Protein AF-A0A956F0A5-F1 (afdb_monomer_lite)

pLDDT: mean 90.75, std 10.0, range [30.23, 98.12]

Foldseek 3Di:
DDAEPLGDDDWDWDAALVGDIDTDDPLLRVVVCVQQHDDPADDSSDLPQQPADPDPNSVDDDDQFQDFQFPFVVDPDGPLLVVCQLCLALDVLNQPPVLCVQQVVVSHGPSVSNVVCRRGCCVRNPDPPVVVVLLVVQQVVCNNVVVCSVPRDSDNDDRDRDDPDDDDDDPCCVVVVSDDPPHYSHGDPCPPVVPD

Secondary structure (DSSP, 8-state):
-EE-TTS-EE--EEE-TTS-EEE--HHHHHHHHHHHHH-SS-BTTB-SSTTPPSGGGGSS----TT---PBBTT-SSBHHHHHHHHHTSSSTTS--HHHHHHH-TTSS--HHHHHTTTT-THHHHPPPHHHHHHHHHHHHHHHHHT-GGG-----SS--SSS-SS--SS--STTTTT-------SSB-GGGTGGG-

Sequence (196 aa):
GLKNEFGWQLQGFIEDAEGRLRLQSDEEHRYCMGCHSGLGVTVDQTFAFVRKLPGAGGWAVQDLRGIPDAPQLGHSKGEIATYLERVGGGDEFRANAEVLQRLFPSGHLAATEVDSKRADITALVLPSRARALQLNQAYRALVRSQRFDLGRDALLGRVRNVHSEIVNGSTELGTTGRVFDDGELRLSWDAETQSR

Radius of gyration: 18.93 Å; chains: 1; bounding box: 43×45×49 Å

Structure (mmCIF, N/CA/C/O backbone):
data_AF-A0A956F0A5-F1
#
_entry.id   AF-A0A956F0A5-F1
#
loop_
_atom_site.group_PDB
_atom_site.id
_atom_site.type_symbol
_atom_site.label_atom_id
_atom_site.label_alt_id
_atom_site.label_comp_id
_atom_site.label_asym_id
_atom_site.label_entity_id
_atom_site.label_seq_id
_atom_site.pdbx_PDB_ins_code
_atom_site.Cartn_x
_atom_site.Cartn_y
_atom_site.Cartn_z
_atom_site.occupancy
_atom_site.B_iso_or_equiv
_atom_site.auth_seq_id
_atom_site.auth_comp_id
_atom_site.auth_asym_id
_atom_site.auth_atom_id
_atom_site.pdbx_PDB_model_num
ATOM 1 N N . GLY A 1 1 ? 22.374 -9.049 -5.613 1.00 86.19 1 GLY A N 1
ATOM 2 C CA . GLY A 1 1 ? 21.388 -8.492 -4.674 1.00 86.19 1 GLY A CA 1
ATOM 3 C C . GLY A 1 1 ? 21.824 -7.106 -4.271 1.00 86.19 1 GLY A C 1
ATOM 4 O O . GLY A 1 1 ? 23.011 -6.807 -4.380 1.00 86.19 1 GLY A O 1
ATOM 5 N N . LEU A 1 2 ? 20.887 -6.276 -3.832 1.00 92.00 2 LEU A N 1
ATOM 6 C CA . LEU A 1 2 ? 21.141 -4.893 -3.425 1.00 92.00 2 LEU A CA 1
ATOM 7 C C . LEU A 1 2 ? 21.230 -4.811 -1.898 1.00 92.00 2 LEU A C 1
ATOM 9 O O . LEU A 1 2 ? 20.538 -5.548 -1.196 1.00 92.00 2 LEU A O 1
ATOM 13 N N . LYS A 1 3 ? 22.113 -3.951 -1.387 1.00 92.69 3 LYS A N 1
ATOM 14 C CA . LYS A 1 3 ? 22.287 -3.722 0.052 1.00 92.69 3 LYS A CA 1
ATOM 15 C C . LYS A 1 3 ? 21.658 -2.390 0.438 1.00 92.69 3 LYS A C 1
ATOM 17 O O . LYS A 1 3 ? 21.750 -1.442 -0.339 1.00 92.69 3 LYS A O 1
ATOM 22 N N . ASN A 1 4 ? 21.017 -2.331 1.599 1.00 89.62 4 ASN A N 1
ATOM 23 C CA . ASN A 1 4 ? 20.547 -1.074 2.181 1.00 89.62 4 ASN A CA 1
ATOM 24 C C . ASN A 1 4 ? 21.525 -0.572 3.258 1.00 89.62 4 ASN A C 1
ATOM 26 O O . ASN A 1 4 ? 22.420 -1.296 3.699 1.00 89.62 4 ASN A O 1
ATOM 30 N N . GLU A 1 5 ? 21.308 0.658 3.717 1.00 87.81 5 GLU A N 1
ATOM 31 C CA . GLU A 1 5 ? 22.090 1.288 4.793 1.00 87.81 5 GLU A CA 1
ATOM 32 C C . GLU A 1 5 ? 21.904 0.598 6.161 1.00 87.81 5 GLU A C 1
ATOM 34 O O . GLU A 1 5 ? 22.675 0.820 7.088 1.00 87.81 5 GLU A O 1
ATOM 39 N N . PHE A 1 6 ? 20.908 -0.284 6.287 1.00 86.06 6 PHE A N 1
ATOM 40 C CA . PHE A 1 6 ? 20.608 -1.045 7.503 1.00 86.06 6 PHE A CA 1
ATOM 41 C C . PHE A 1 6 ? 21.290 -2.423 7.548 1.00 86.06 6 PHE A C 1
ATOM 43 O O . PHE A 1 6 ? 21.002 -3.224 8.435 1.00 86.06 6 PHE A O 1
ATOM 50 N N . GLY A 1 7 ? 22.175 -2.729 6.592 1.00 89.56 7 GLY A N 1
ATOM 51 C CA . GLY A 1 7 ? 22.957 -3.970 6.566 1.00 89.56 7 GLY A CA 1
ATOM 52 C C . GLY A 1 7 ? 22.235 -5.192 5.986 1.00 89.56 7 GLY A C 1
ATOM 53 O O . GLY A 1 7 ? 22.817 -6.278 5.949 1.00 89.56 7 GLY A O 1
ATOM 54 N N . TRP A 1 8 ? 21.008 -5.039 5.482 1.00 90.62 8 TRP A N 1
ATOM 55 C CA . TRP A 1 8 ? 20.300 -6.108 4.779 1.00 90.62 8 TRP A CA 1
ATOM 56 C C . TRP A 1 8 ? 20.780 -6.228 3.335 1.00 90.62 8 TRP A C 1
ATOM 58 O O . TRP A 1 8 ? 20.962 -5.230 2.639 1.00 90.62 8 TRP A O 1
ATOM 68 N N . GLN A 1 9 ? 20.914 -7.467 2.859 1.00 92.88 9 GLN A N 1
ATOM 69 C CA . GLN A 1 9 ? 21.086 -7.778 1.442 1.00 92.88 9 GLN A CA 1
ATOM 70 C C . GLN A 1 9 ? 19.800 -8.405 0.900 1.00 92.88 9 GLN A C 1
ATOM 72 O O . GLN A 1 9 ? 19.428 -9.508 1.299 1.00 92.88 9 GLN A O 1
ATOM 77 N N . LEU A 1 10 ? 19.151 -7.725 -0.043 1.00 92.06 10 LEU A N 1
ATOM 78 C CA . LEU A 1 10 ? 17.931 -8.187 -0.693 1.00 92.06 10 LEU A CA 1
ATOM 79 C C . LEU A 1 10 ? 18.256 -8.832 -2.042 1.00 92.06 10 LEU A C 1
ATOM 81 O O . LEU A 1 10 ? 18.962 -8.262 -2.880 1.00 92.06 10 LEU A O 1
ATOM 85 N N . GLN A 1 11 ? 17.733 -10.040 -2.245 1.00 93.94 11 GLN A N 1
ATOM 86 C CA . GLN A 1 11 ? 17.918 -10.828 -3.458 1.00 93.94 11 GLN A CA 1
ATOM 87 C C . GLN A 1 11 ? 16.591 -11.475 -3.851 1.00 93.94 11 GLN A C 1
ATOM 89 O O . GLN A 1 11 ? 16.058 -12.295 -3.108 1.00 93.94 11 GLN A O 1
ATOM 94 N N . GLY A 1 12 ? 16.079 -11.114 -5.023 1.00 93.81 12 GLY A N 1
ATOM 95 C CA . GLY A 1 12 ? 14.887 -11.721 -5.592 1.00 93.81 12 GLY A CA 1
ATOM 96 C C . GLY A 1 12 ? 15.228 -12.777 -6.635 1.00 93.81 12 GLY A C 1
ATOM 97 O O . GLY A 1 12 ? 16.159 -12.615 -7.435 1.00 93.81 12 GLY A O 1
ATOM 98 N N . PHE A 1 13 ? 14.442 -13.847 -6.619 1.00 95.75 13 PHE A N 1
ATOM 99 C CA . PHE A 1 13 ? 14.364 -14.845 -7.675 1.00 95.75 13 PHE A CA 1
ATOM 100 C C . PHE A 1 13 ? 12.912 -14.917 -8.140 1.00 95.75 13 PHE A C 1
ATOM 102 O O . PHE A 1 13 ? 12.001 -14.881 -7.312 1.00 95.75 13 PHE A O 1
ATOM 109 N N . ILE A 1 14 ? 12.700 -14.994 -9.447 1.00 95.06 14 ILE A N 1
ATOM 110 C CA . ILE A 1 14 ? 11.373 -15.094 -10.062 1.00 95.06 14 ILE A CA 1
ATOM 111 C C . ILE A 1 14 ? 11.378 -16.172 -11.135 1.00 95.06 14 IL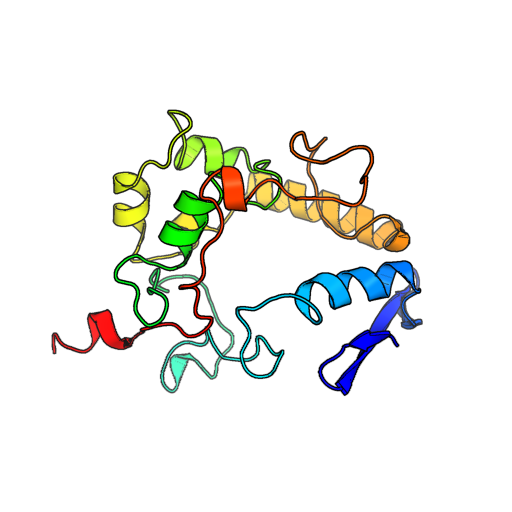E A C 1
ATOM 113 O O . ILE A 1 14 ? 12.436 -16.553 -11.627 1.00 95.06 14 ILE A O 1
ATOM 117 N N . GLU A 1 15 ? 10.205 -16.678 -11.485 1.00 96.06 15 GLU A N 1
ATOM 118 C CA . GLU A 1 15 ? 10.050 -17.607 -12.602 1.00 96.06 15 GLU A CA 1
ATOM 119 C C . GLU A 1 15 ? 10.083 -16.847 -13.936 1.00 96.06 15 GLU A C 1
ATOM 121 O O . GLU A 1 15 ? 9.470 -15.783 -14.068 1.00 96.06 15 GLU A O 1
ATOM 126 N N . ASP A 1 16 ? 10.806 -17.383 -14.919 1.00 94.31 16 ASP A N 1
ATOM 127 C CA . ASP A 1 16 ? 10.753 -16.921 -16.306 1.00 94.31 16 ASP A CA 1
ATOM 128 C C . ASP A 1 16 ? 9.458 -17.370 -17.014 1.00 94.31 16 ASP A C 1
ATOM 130 O O . ASP A 1 16 ? 8.580 -18.004 -16.423 1.00 94.31 16 ASP A O 1
ATOM 134 N N . ALA A 1 17 ? 9.316 -17.031 -18.299 1.00 93.06 17 ALA A N 1
ATOM 135 C CA . ALA A 1 17 ? 8.132 -17.389 -19.084 1.00 93.06 17 ALA A CA 1
ATOM 136 C C . ALA A 1 17 ? 7.922 -18.911 -19.222 1.00 93.06 17 ALA A C 1
ATOM 138 O O . ALA A 1 17 ? 6.797 -19.352 -19.469 1.00 93.06 17 ALA A O 1
ATOM 139 N N . GLU A 1 18 ? 8.977 -19.708 -19.044 1.00 94.62 18 GLU A N 1
ATOM 140 C CA . GLU A 1 18 ? 8.953 -21.169 -19.082 1.00 94.62 18 GLU A CA 1
ATOM 141 C C . GLU A 1 18 ? 8.787 -21.795 -17.686 1.00 94.62 18 GLU A C 1
ATOM 143 O O . GLU A 1 18 ? 8.782 -23.022 -17.560 1.00 94.62 18 GLU A O 1
ATOM 148 N N . GLY A 1 19 ? 8.636 -20.979 -16.637 1.00 94.56 19 GLY A N 1
ATOM 149 C CA . GLY A 1 19 ? 8.485 -21.437 -15.257 1.00 94.56 19 GLY A CA 1
ATOM 150 C C . GLY A 1 19 ? 9.804 -21.820 -14.580 1.00 94.56 19 GLY A C 1
ATOM 151 O O . GLY A 1 19 ? 9.793 -22.485 -13.546 1.00 94.56 19 GLY A O 1
ATOM 152 N N . ARG A 1 20 ? 10.960 -21.449 -15.144 1.00 96.75 20 ARG A N 1
ATOM 153 C CA . ARG A 1 20 ? 12.262 -21.715 -14.518 1.00 96.75 20 ARG A CA 1
ATOM 154 C C . ARG A 1 20 ? 12.629 -20.578 -13.587 1.00 96.75 20 ARG A C 1
ATOM 156 O O . ARG A 1 20 ? 12.519 -19.407 -13.940 1.00 96.75 20 ARG A O 1
ATOM 163 N N . LEU A 1 21 ? 13.145 -20.923 -12.415 1.00 97.75 21 LEU A N 1
ATOM 164 C CA . LEU A 1 21 ? 13.645 -19.932 -11.475 1.00 97.75 21 LEU A CA 1
ATOM 165 C C . LEU A 1 21 ? 14.873 -19.211 -12.054 1.00 97.75 21 LEU A C 1
ATOM 167 O O . LEU A 1 21 ? 15.858 -19.846 -12.436 1.00 97.75 21 LEU A O 1
ATOM 171 N N . ARG A 1 22 ? 14.835 -17.881 -12.062 1.00 96.25 22 ARG A N 1
ATOM 172 C CA . ARG A 1 22 ? 15.929 -17.000 -12.473 1.00 96.25 22 ARG A CA 1
ATOM 173 C C . ARG A 1 22 ? 16.160 -15.891 -11.458 1.00 96.25 22 ARG A C 1
ATOM 175 O O . ARG A 1 22 ? 15.291 -15.553 -10.656 1.00 96.25 22 ARG A O 1
ATOM 182 N N . LEU A 1 23 ? 17.342 -15.290 -11.527 1.00 96.00 23 LEU A N 1
ATOM 183 C CA . LEU A 1 23 ? 17.642 -14.073 -10.786 1.00 96.00 23 LEU A CA 1
ATOM 184 C C . LEU A 1 23 ? 16.822 -12.898 -11.333 1.00 96.00 23 LEU A C 1
ATOM 186 O O . LEU A 1 23 ? 16.601 -12.802 -12.544 1.00 96.00 23 LEU A O 1
ATOM 190 N N . GLN A 1 24 ? 16.425 -11.986 -10.450 1.00 95.56 24 GLN A N 1
ATOM 191 C CA . GLN A 1 24 ? 15.927 -10.682 -10.877 1.00 95.56 24 GLN A CA 1
ATOM 192 C C . GLN A 1 24 ? 17.053 -9.808 -11.469 1.00 95.56 24 GLN A C 1
ATOM 194 O O . GLN A 1 24 ? 18.194 -9.873 -10.998 1.00 95.56 24 GLN A O 1
ATOM 199 N N . SER A 1 25 ? 16.731 -8.975 -12.464 1.00 93.94 25 SER A N 1
ATOM 200 C CA . SER A 1 25 ? 17.613 -7.920 -12.994 1.00 93.94 25 SER A CA 1
ATOM 201 C C . SER A 1 25 ? 17.845 -6.803 -11.965 1.00 93.94 25 SER A C 1
ATOM 203 O O . SER A 1 25 ? 17.263 -6.824 -10.876 1.00 93.94 25 SER A O 1
ATOM 205 N N . ASP A 1 26 ? 18.700 -5.824 -12.279 1.00 93.19 26 ASP A N 1
ATOM 206 C CA . ASP A 1 26 ? 18.915 -4.667 -11.395 1.00 93.19 26 ASP A CA 1
ATOM 207 C C . ASP A 1 26 ? 17.624 -3.848 -11.221 1.00 93.19 26 ASP A C 1
ATOM 209 O O . ASP A 1 26 ? 17.221 -3.540 -10.099 1.00 93.19 26 ASP A O 1
ATOM 213 N N . GLU A 1 27 ? 16.922 -3.571 -12.320 1.00 93.00 27 GLU A N 1
ATOM 214 C CA . GLU A 1 27 ? 15.659 -2.825 -12.347 1.00 93.00 27 GLU A CA 1
ATOM 215 C C . GLU A 1 27 ? 14.575 -3.532 -11.524 1.00 93.00 27 GLU A C 1
ATOM 217 O O . GLU A 1 27 ? 13.914 -2.912 -10.688 1.00 93.00 27 GLU A O 1
ATOM 222 N N . GLU A 1 28 ? 14.446 -4.851 -11.692 1.00 94.19 28 GLU A N 1
ATOM 223 C CA . GLU A 1 28 ? 13.496 -5.677 -10.943 1.00 94.19 28 GLU A CA 1
ATOM 224 C C . GLU A 1 28 ? 13.792 -5.666 -9.428 1.00 94.19 28 GLU A C 1
ATOM 226 O O . GLU A 1 28 ? 12.861 -5.631 -8.614 1.00 94.19 28 GLU A O 1
ATOM 231 N N . HIS A 1 29 ? 15.074 -5.635 -9.034 1.00 92.75 29 HIS A N 1
ATOM 232 C CA . HIS A 1 29 ? 15.487 -5.534 -7.628 1.00 92.75 29 HIS A CA 1
ATOM 233 C C . HIS A 1 29 ? 15.194 -4.172 -7.007 1.00 92.75 29 HIS A C 1
ATOM 235 O O . HIS A 1 29 ? 14.833 -4.104 -5.827 1.00 92.75 29 HIS A O 1
ATOM 241 N N . ARG A 1 30 ? 15.365 -3.081 -7.764 1.00 90.88 30 ARG A N 1
ATOM 242 C CA . ARG A 1 30 ? 15.175 -1.717 -7.242 1.00 90.88 30 ARG A CA 1
ATOM 243 C C . ARG A 1 30 ? 13.764 -1.476 -6.735 1.00 90.88 30 ARG A C 1
ATOM 245 O O . ARG A 1 30 ? 13.599 -0.701 -5.795 1.00 90.88 30 ARG A O 1
ATOM 252 N N . TYR A 1 31 ? 12.777 -2.192 -7.270 1.00 89.06 31 TYR A N 1
ATOM 253 C CA . TYR A 1 31 ? 11.421 -2.134 -6.737 1.00 89.06 31 TYR A CA 1
ATOM 254 C C . TYR A 1 31 ? 11.389 -2.482 -5.239 1.00 89.06 31 TYR A C 1
ATOM 256 O O . TYR A 1 31 ? 10.722 -1.809 -4.458 1.00 89.06 31 TYR A O 1
ATOM 264 N N . CYS A 1 32 ? 12.130 -3.504 -4.801 1.00 89.38 32 CYS A N 1
ATOM 265 C CA . CYS A 1 32 ? 12.179 -3.895 -3.389 1.00 89.38 32 CYS A CA 1
ATOM 266 C C . CYS A 1 32 ? 12.864 -2.826 -2.524 1.00 89.38 32 CYS A C 1
ATOM 268 O O . CYS A 1 32 ? 12.448 -2.575 -1.392 1.00 89.38 32 CYS A O 1
ATOM 270 N N . MET A 1 33 ? 13.896 -2.174 -3.065 1.00 89.06 33 MET A N 1
ATOM 271 C CA . MET A 1 33 ? 14.690 -1.190 -2.325 1.00 89.06 33 MET A CA 1
ATOM 272 C C . MET A 1 33 ? 13.908 0.079 -1.990 1.00 89.06 33 MET A C 1
ATOM 274 O O . MET A 1 33 ? 14.203 0.704 -0.977 1.00 89.06 33 MET A O 1
ATOM 278 N N . GLY A 1 34 ? 12.882 0.435 -2.770 1.00 84.62 34 GLY A N 1
ATOM 279 C CA . GLY A 1 34 ? 12.006 1.562 -2.433 1.00 84.62 34 GLY A CA 1
ATOM 280 C C . GLY A 1 34 ? 11.415 1.428 -1.025 1.00 84.62 34 GLY A C 1
ATOM 281 O O . GLY A 1 34 ? 11.488 2.359 -0.226 1.00 84.62 34 GLY A O 1
ATOM 282 N N . CYS A 1 35 ? 10.917 0.235 -0.685 1.00 87.56 35 CYS A N 1
ATOM 283 C CA . CYS A 1 35 ? 10.331 -0.027 0.627 1.00 87.56 35 CYS A CA 1
ATOM 284 C C . CYS A 1 35 ? 11.365 -0.400 1.700 1.00 87.56 35 CYS A C 1
ATOM 286 O O . CYS A 1 35 ? 11.194 -0.030 2.856 1.00 87.56 35 CYS A O 1
ATOM 288 N N . HIS A 1 36 ? 12.436 -1.109 1.337 1.00 90.06 36 HIS A N 1
ATOM 289 C CA . HIS A 1 36 ? 13.429 -1.619 2.292 1.00 90.06 36 HIS A CA 1
ATOM 290 C C . HIS A 1 36 ? 14.647 -0.705 2.511 1.00 90.06 36 HIS A C 1
ATOM 292 O O . HIS A 1 36 ? 15.585 -1.117 3.183 1.00 90.06 36 HIS A O 1
ATOM 298 N N . SER A 1 37 ? 14.682 0.505 1.948 1.00 85.56 37 SER A N 1
ATOM 299 C CA . SER A 1 37 ? 15.759 1.473 2.221 1.00 85.56 37 SER A CA 1
ATOM 300 C C . SER A 1 37 ? 15.287 2.736 2.929 1.00 85.56 37 SER A C 1
ATOM 302 O O . SER A 1 37 ? 16.032 3.279 3.733 1.00 85.56 37 SER A O 1
ATOM 304 N N . GLY A 1 38 ? 14.101 3.253 2.599 1.00 76.00 38 GLY A N 1
ATOM 305 C CA . GLY A 1 38 ? 13.702 4.611 2.994 1.00 76.00 38 GLY A CA 1
ATOM 306 C C . GLY A 1 38 ? 12.390 4.718 3.764 1.00 76.00 38 GLY A C 1
ATOM 307 O O . GLY A 1 38 ? 12.011 5.825 4.136 1.00 76.00 38 GLY A O 1
ATOM 308 N N . LEU A 1 39 ? 11.672 3.613 3.999 1.00 81.75 39 LEU A N 1
ATOM 309 C CA . LEU A 1 39 ? 10.415 3.669 4.745 1.00 81.75 39 LEU A CA 1
ATOM 310 C C . LEU A 1 39 ? 10.677 3.728 6.252 1.00 81.75 39 LEU A C 1
ATOM 312 O O . LEU A 1 39 ? 11.160 2.769 6.855 1.00 81.75 39 LEU A O 1
ATOM 316 N N . GLY A 1 40 ? 10.292 4.852 6.860 1.00 75.62 40 GLY A N 1
ATOM 317 C CA . GLY A 1 40 ? 10.387 5.075 8.307 1.00 75.62 40 GLY A CA 1
ATOM 318 C C . GLY A 1 40 ? 9.373 4.285 9.141 1.00 75.62 40 GLY A C 1
ATOM 319 O O . GLY A 1 40 ? 9.542 4.173 10.346 1.00 75.62 40 GLY A O 1
ATOM 320 N N . VAL A 1 41 ? 8.350 3.698 8.511 1.00 83.88 41 VAL A N 1
ATOM 321 C CA . VAL A 1 41 ? 7.276 2.946 9.184 1.00 83.88 41 VAL A CA 1
ATOM 322 C C . VAL A 1 41 ? 7.486 1.443 8.968 1.00 83.88 41 VAL A C 1
ATOM 324 O O . VAL A 1 41 ? 6.703 0.764 8.302 1.00 83.88 41 VAL A O 1
ATOM 327 N N . THR A 1 42 ? 8.604 0.929 9.484 1.00 85.81 42 THR A N 1
ATOM 328 C CA . THR A 1 42 ? 8.942 -0.505 9.511 1.00 85.81 42 THR A CA 1
ATOM 329 C C . THR A 1 42 ? 9.342 -0.937 10.918 1.00 85.81 42 THR A C 1
ATOM 331 O O . THR A 1 42 ? 9.746 -0.110 11.730 1.00 85.81 42 THR A O 1
ATOM 334 N N . VAL A 1 43 ? 9.238 -2.232 11.223 1.00 85.12 43 VAL A N 1
ATOM 335 C CA . VAL A 1 43 ? 9.806 -2.808 12.452 1.00 85.12 43 VAL A CA 1
ATOM 336 C C . VAL A 1 43 ? 11.025 -3.600 12.014 1.00 85.12 43 VAL A C 1
ATOM 338 O O . VAL A 1 43 ? 10.871 -4.539 11.246 1.00 85.12 43 VAL A O 1
ATOM 341 N N . ASP A 1 44 ? 12.230 -3.187 12.409 1.00 84.62 44 ASP A N 1
ATOM 342 C CA . ASP A 1 44 ? 13.496 -3.828 12.013 1.00 84.62 44 ASP A CA 1
ATOM 343 C C . ASP A 1 44 ? 13.641 -4.064 10.491 1.00 84.62 44 ASP A C 1
ATOM 345 O O . ASP A 1 44 ? 14.151 -5.096 10.054 1.00 84.62 44 ASP A O 1
ATOM 349 N N . GLN A 1 45 ? 13.171 -3.118 9.660 1.00 84.88 45 GLN A N 1
ATOM 350 C CA . GLN A 1 45 ? 13.156 -3.212 8.185 1.00 84.88 45 GLN A CA 1
ATOM 351 C C . GLN A 1 45 ? 12.292 -4.353 7.612 1.00 84.88 45 GLN A C 1
ATOM 353 O O . GLN A 1 45 ? 12.408 -4.704 6.432 1.00 84.88 45 GLN A O 1
ATOM 358 N N . THR A 1 46 ? 11.395 -4.918 8.424 1.00 84.69 46 THR A N 1
ATOM 359 C CA . THR A 1 46 ? 10.439 -5.950 8.022 1.00 84.69 46 THR A CA 1
ATOM 360 C C . THR A 1 46 ? 8.988 -5.498 8.199 1.00 84.69 46 THR A C 1
ATOM 362 O O . THR A 1 46 ? 8.650 -4.626 9.001 1.00 84.69 46 THR A O 1
ATOM 365 N N . PHE A 1 47 ? 8.116 -6.124 7.410 1.00 87.75 47 PHE A N 1
ATOM 366 C CA . PHE A 1 47 ? 6.658 -6.001 7.477 1.00 87.75 47 PHE A CA 1
ATOM 367 C C . PHE A 1 47 ? 6.003 -7.258 8.062 1.00 87.75 47 PHE A C 1
ATOM 369 O O . PHE A 1 47 ? 4.780 -7.396 8.049 1.00 87.75 47 PHE A O 1
ATOM 376 N N . ALA A 1 48 ? 6.806 -8.219 8.521 1.00 88.25 48 ALA A N 1
ATOM 377 C CA . ALA A 1 48 ? 6.314 -9.521 8.933 1.00 88.25 48 ALA A CA 1
ATOM 378 C C . ALA A 1 48 ? 5.477 -9.420 10.218 1.00 88.25 48 ALA A C 1
ATOM 380 O O . ALA A 1 48 ? 5.924 -8.898 11.233 1.00 88.25 48 ALA A O 1
ATOM 381 N N . PHE A 1 49 ? 4.264 -9.974 10.171 1.00 87.56 49 PHE A N 1
ATOM 382 C CA . PHE A 1 49 ? 3.372 -10.235 11.313 1.00 87.56 49 PHE A CA 1
ATOM 383 C C . PHE A 1 49 ? 2.875 -9.032 12.140 1.00 87.56 49 PHE A C 1
ATOM 385 O O . PHE A 1 49 ? 2.035 -9.218 13.012 1.00 87.56 49 PHE A O 1
ATOM 392 N N . VAL A 1 50 ? 3.310 -7.812 11.847 1.00 88.00 50 VAL A N 1
ATOM 393 C CA . VAL A 1 50 ? 2.899 -6.557 12.514 1.00 88.00 50 VAL A CA 1
ATOM 394 C C . VAL A 1 50 ? 1.399 -6.234 12.416 1.00 88.00 50 VAL A C 1
ATOM 396 O O . VAL A 1 50 ? 0.840 -5.666 13.348 1.00 88.00 50 VAL A O 1
ATOM 399 N N . ARG A 1 51 ? 0.738 -6.638 11.319 1.00 88.88 51 ARG A N 1
ATOM 400 C CA . ARG A 1 51 ? -0.720 -6.496 11.087 1.00 88.88 51 ARG A CA 1
ATOM 401 C C . ARG A 1 51 ? -1.495 -7.800 11.278 1.00 88.88 51 ARG A C 1
ATOM 403 O O . ARG A 1 51 ? -2.645 -7.920 10.872 1.00 88.88 51 ARG A O 1
ATOM 410 N N . LYS A 1 52 ? -0.850 -8.822 11.830 1.00 90.12 52 LYS A N 1
ATOM 411 C CA . LYS A 1 52 ? -1.500 -10.101 12.108 1.00 90.12 52 LYS A CA 1
ATOM 412 C C . LYS A 1 52 ? -2.544 -9.908 13.213 1.00 90.12 52 LYS A C 1
ATOM 414 O O . LYS A 1 52 ? -2.272 -9.191 14.176 1.00 90.12 52 LYS A O 1
ATOM 419 N N . LEU A 1 53 ? -3.685 -10.593 13.111 1.00 91.62 53 LEU A N 1
ATOM 420 C CA . LEU A 1 53 ? -4.684 -10.608 14.182 1.00 91.62 53 LEU A CA 1
ATOM 421 C C . LEU A 1 53 ? -4.085 -11.117 15.515 1.00 91.62 53 LEU A C 1
ATOM 423 O O . LEU A 1 53 ? -3.199 -11.984 15.502 1.00 91.62 53 LEU A O 1
ATOM 427 N N . PRO A 1 54 ? -4.560 -10.628 16.676 1.00 90.44 54 PRO A N 1
ATOM 428 C CA . PRO A 1 54 ? -4.113 -11.118 17.977 1.00 90.44 54 PRO A CA 1
ATOM 429 C C . PRO A 1 54 ? -4.422 -12.603 18.215 1.00 90.44 54 PRO A C 1
ATOM 431 O O . PRO A 1 54 ? -5.369 -13.177 17.674 1.00 90.44 54 PRO A O 1
ATOM 434 N N . GLY A 1 55 ? -3.637 -13.226 19.098 1.00 90.06 55 GLY A N 1
ATOM 435 C CA . GLY A 1 55 ? -3.883 -14.589 19.572 1.00 90.06 55 GLY A CA 1
ATOM 436 C C . GLY A 1 55 ? -3.810 -15.664 18.480 1.00 90.06 55 GLY A C 1
ATOM 437 O O . GLY A 1 55 ? -3.057 -15.552 17.511 1.00 90.06 55 GLY A O 1
ATOM 438 N N . ALA A 1 56 ? -4.579 -16.743 18.661 1.00 90.19 56 ALA A N 1
ATOM 439 C CA . ALA A 1 56 ? -4.584 -17.894 17.755 1.00 90.19 56 ALA A CA 1
ATOM 440 C C . ALA A 1 56 ? -5.131 -17.562 16.355 1.00 90.19 56 ALA A C 1
ATOM 442 O O . ALA A 1 56 ? -4.671 -18.146 15.378 1.00 90.19 56 ALA A O 1
ATOM 443 N N . GLY A 1 57 ? -6.054 -16.596 16.244 1.00 87.25 57 GLY A N 1
ATOM 444 C CA . GLY A 1 57 ? -6.644 -16.186 14.962 1.00 87.25 57 GLY A CA 1
ATOM 445 C C . GLY A 1 57 ? -5.621 -15.613 13.977 1.00 87.25 57 GLY A C 1
ATOM 446 O O . GLY A 1 57 ? -5.768 -15.763 12.767 1.00 87.25 57 GLY A O 1
ATOM 447 N N . GLY A 1 58 ? -4.535 -15.032 14.488 1.00 90.94 58 GLY A N 1
ATOM 448 C CA . GLY A 1 58 ? -3.415 -14.578 13.672 1.00 90.94 58 GLY A CA 1
ATOM 449 C C . GLY A 1 58 ? -2.558 -15.693 13.073 1.00 90.94 58 GLY A C 1
ATOM 450 O O . GLY A 1 58 ? -1.903 -15.495 12.053 1.00 90.94 58 GLY A O 1
ATOM 451 N N . TRP A 1 59 ? -2.531 -16.870 13.697 1.00 92.06 59 TRP A N 1
ATOM 452 C CA . TRP A 1 59 ? -1.704 -18.006 13.277 1.00 92.06 59 TRP A CA 1
ATOM 453 C C . TRP A 1 59 ? -2.487 -18.958 12.367 1.00 92.06 59 TRP A C 1
ATOM 455 O O . TRP A 1 59 ? -2.540 -20.165 12.586 1.00 92.06 59 TRP A O 1
ATOM 465 N N . ALA A 1 60 ? -3.108 -18.387 11.339 1.00 88.88 60 ALA A N 1
ATOM 466 C CA . ALA A 1 60 ? -3.902 -19.095 10.343 1.00 88.88 60 ALA A CA 1
ATOM 467 C C . ALA A 1 60 ? -3.781 -18.411 8.975 1.00 88.88 60 ALA A C 1
ATOM 469 O O . ALA A 1 60 ? -3.302 -17.277 8.877 1.00 88.88 60 ALA A O 1
ATOM 470 N N . VAL A 1 61 ? -4.257 -19.075 7.919 1.00 90.12 61 VAL A N 1
ATOM 471 C CA . VAL A 1 61 ? -4.511 -18.401 6.637 1.00 90.12 61 VAL A CA 1
ATOM 472 C C . VAL A 1 61 ? -5.514 -17.280 6.895 1.00 90.12 61 VAL A C 1
ATOM 474 O O . VAL A 1 61 ? -6.603 -17.534 7.404 1.00 90.12 61 VAL A O 1
ATOM 477 N N . GLN A 1 62 ? -5.117 -16.044 6.601 1.00 88.44 62 GLN A N 1
ATOM 478 C CA . GLN A 1 62 ? -5.921 -14.868 6.913 1.00 88.44 62 GLN A CA 1
ATOM 479 C C . GLN A 1 62 ? -6.994 -14.631 5.848 1.00 88.44 62 GLN A C 1
ATOM 481 O O . GL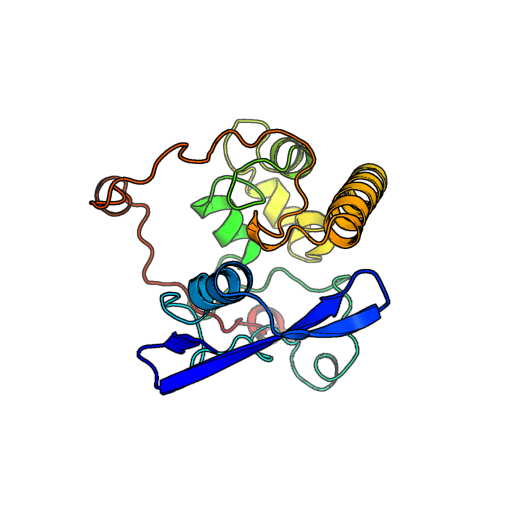N A 1 62 ? -6.773 -14.843 4.655 1.00 88.44 62 GLN A O 1
ATOM 486 N N . ASP A 1 63 ? -8.133 -14.131 6.306 1.00 90.81 63 ASP A N 1
ATOM 487 C CA . ASP A 1 63 ? -9.237 -13.630 5.499 1.00 90.81 63 ASP A CA 1
ATOM 488 C C . ASP A 1 63 ? -9.530 -12.205 5.957 1.00 90.81 63 ASP A C 1
ATOM 490 O O . ASP A 1 63 ? -9.513 -11.935 7.153 1.00 90.81 63 ASP A O 1
ATOM 494 N N . LEU A 1 64 ? -9.776 -11.293 5.021 1.00 92.50 64 LEU A N 1
ATOM 495 C CA . LEU A 1 64 ? -10.046 -9.894 5.346 1.00 92.50 64 LEU A CA 1
ATOM 496 C C . LEU A 1 64 ? -11.454 -9.684 5.920 1.00 92.50 64 LEU A C 1
ATOM 498 O O . LEU A 1 64 ? -11.699 -8.663 6.560 1.00 92.50 64 LEU A O 1
ATOM 502 N N . ARG A 1 65 ? -12.382 -10.622 5.681 1.00 93.38 65 ARG A N 1
ATOM 503 C CA . ARG A 1 65 ? -13.767 -10.533 6.164 1.00 93.38 65 ARG A CA 1
ATOM 504 C C . ARG A 1 65 ? -13.801 -10.477 7.687 1.00 93.38 65 ARG A C 1
ATOM 506 O O . ARG A 1 65 ? -13.197 -11.310 8.359 1.00 93.38 65 ARG A O 1
ATOM 513 N N . GLY A 1 66 ? -14.553 -9.521 8.217 1.00 91.25 66 GLY A N 1
ATOM 514 C CA . GLY A 1 66 ? -14.682 -9.289 9.654 1.00 91.25 66 GLY A CA 1
ATOM 515 C C . GLY A 1 66 ? -13.419 -8.766 10.342 1.00 91.25 66 GLY A C 1
ATOM 516 O O . GLY A 1 66 ? -13.408 -8.697 11.569 1.00 91.25 66 GLY A O 1
ATOM 517 N N . ILE A 1 67 ? -12.363 -8.403 9.602 1.00 93.56 67 ILE A N 1
ATOM 518 C CA . ILE A 1 67 ? -11.241 -7.657 10.182 1.00 93.56 67 ILE A CA 1
ATOM 519 C C . ILE A 1 67 ? -11.661 -6.186 10.282 1.00 93.56 67 ILE A C 1
ATOM 521 O O . ILE A 1 67 ? -12.011 -5.604 9.253 1.00 93.56 67 ILE A O 1
ATOM 525 N N . PRO A 1 68 ? -11.620 -5.564 11.474 1.00 94.94 68 PRO A N 1
ATOM 526 C CA . PRO A 1 68 ? -11.904 -4.145 11.613 1.00 94.94 68 PRO A CA 1
ATOM 527 C C . PRO A 1 68 ? -10.725 -3.287 11.133 1.00 94.94 68 PRO A C 1
ATOM 529 O O . PRO A 1 68 ? -9.570 -3.714 11.153 1.00 94.94 68 PRO A O 1
ATOM 532 N N . ASP A 1 69 ? -11.010 -2.044 10.750 1.00 96.44 69 ASP A N 1
ATOM 533 C CA . ASP A 1 69 ? -10.004 -1.013 10.491 1.00 96.44 69 ASP A CA 1
ATOM 534 C C . ASP A 1 69 ? -9.392 -0.546 11.822 1.00 96.44 69 ASP A C 1
ATOM 536 O O . ASP A 1 69 ? -9.822 0.441 12.427 1.00 96.44 69 ASP A O 1
ATOM 540 N N . ALA A 1 70 ? -8.434 -1.325 12.328 1.00 95.69 70 ALA A N 1
ATOM 541 C CA . ALA A 1 70 ? -7.747 -1.034 13.575 1.00 95.69 70 ALA A CA 1
ATOM 542 C C . ALA A 1 70 ? -6.802 0.173 13.407 1.00 95.69 70 ALA A C 1
ATOM 544 O O . ALA A 1 70 ? -6.110 0.283 12.391 1.00 95.69 70 ALA A O 1
ATOM 545 N N . PRO A 1 71 ? -6.748 1.090 14.387 1.00 95.88 71 PRO A N 1
ATOM 546 C CA . PRO A 1 71 ? -5.826 2.216 14.343 1.00 95.88 71 PRO A CA 1
ATOM 547 C C . PRO A 1 71 ? -4.377 1.751 14.509 1.00 95.88 71 PRO A C 1
ATOM 549 O O . PRO A 1 71 ? -4.101 0.724 15.135 1.00 95.88 71 PRO A O 1
ATOM 552 N N . GLN A 1 72 ? -3.434 2.542 14.003 1.00 94.56 72 GLN A N 1
ATOM 553 C CA . GLN A 1 72 ? -2.024 2.406 14.373 1.00 94.56 72 GLN A CA 1
ATOM 554 C C . GLN A 1 72 ? -1.838 2.726 15.867 1.00 94.56 72 GLN A C 1
ATOM 556 O O . GLN A 1 72 ? -2.657 3.426 16.473 1.00 94.56 72 GLN A O 1
ATOM 561 N N . LEU A 1 73 ? -0.776 2.215 16.4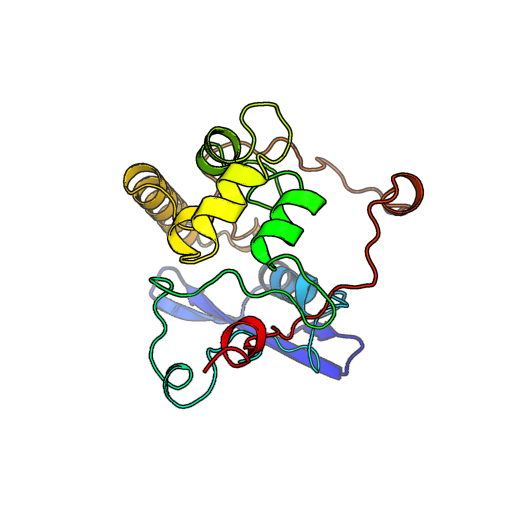96 1.00 92.25 73 LEU A N 1
ATOM 562 C CA . LEU A 1 73 ? -0.450 2.595 17.875 1.00 92.25 73 LEU A CA 1
ATOM 563 C C . LEU A 1 73 ? -0.318 4.123 17.995 1.00 92.25 73 LEU A C 1
ATOM 565 O O . LEU A 1 73 ? 0.361 4.761 17.201 1.00 92.25 73 LEU A O 1
ATOM 569 N N . GLY A 1 74 ? -0.977 4.703 19.001 1.00 93.00 74 GLY A N 1
ATOM 570 C CA . GLY A 1 74 ? -1.015 6.154 19.214 1.00 93.00 74 GLY A CA 1
ATOM 571 C C . GLY A 1 74 ? -2.083 6.895 18.400 1.00 93.00 74 GLY A C 1
ATOM 572 O O . GLY A 1 74 ? -2.322 8.073 18.660 1.00 93.00 74 GLY A O 1
ATOM 573 N N . HIS A 1 75 ? -2.764 6.227 17.465 1.00 94.62 75 HIS A N 1
ATOM 574 C CA . HIS A 1 75 ? -3.864 6.810 16.694 1.00 94.62 75 HIS A CA 1
ATOM 575 C C . HIS A 1 75 ? -5.216 6.395 17.279 1.00 94.62 75 HIS A C 1
ATOM 577 O O . HIS A 1 75 ? -5.364 5.334 17.883 1.00 94.62 75 HIS A O 1
ATOM 583 N N . SER A 1 76 ? -6.229 7.236 17.077 1.00 92.81 76 SER A N 1
ATOM 584 C CA . SER A 1 76 ? -7.631 6.916 17.384 1.00 92.81 76 SER A CA 1
ATOM 585 C C . SER A 1 76 ? -8.434 6.519 16.142 1.00 92.81 76 SER A C 1
ATOM 587 O O . SER A 1 76 ? -9.427 5.801 16.248 1.00 92.81 76 SER A O 1
ATOM 589 N N . LYS A 1 77 ? -8.004 6.980 14.963 1.00 94.75 77 LYS A N 1
ATOM 590 C CA . LYS A 1 77 ? -8.608 6.682 13.663 1.00 94.75 77 LYS A CA 1
ATOM 591 C C . LYS A 1 77 ? -7.982 5.420 13.069 1.00 94.75 77 LYS A C 1
ATOM 593 O O . LYS A 1 77 ? -6.770 5.241 13.170 1.00 94.75 77 LYS A O 1
ATOM 598 N N . GLY A 1 78 ? -8.803 4.580 12.437 1.00 95.81 78 GLY A N 1
ATOM 599 C CA . GLY A 1 78 ? -8.355 3.369 11.745 1.00 95.81 78 GLY A CA 1
ATOM 600 C C . GLY A 1 78 ? -7.217 3.636 10.753 1.00 95.81 78 GLY A C 1
ATOM 601 O O . GLY A 1 78 ? -7.108 4.735 10.196 1.00 95.81 78 GLY A O 1
ATOM 602 N N . GLU A 1 79 ? -6.334 2.656 10.560 1.00 95.44 79 GLU A N 1
ATOM 603 C CA . GLU A 1 79 ? -5.177 2.784 9.669 1.00 95.44 79 GLU A CA 1
ATOM 604 C C . GLU A 1 79 ? -5.601 3.114 8.229 1.00 95.44 79 GLU A C 1
ATOM 606 O O . GLU A 1 79 ? -5.041 4.024 7.609 1.00 95.44 79 GLU A O 1
ATOM 611 N N . ILE A 1 80 ? -6.607 2.413 7.700 1.00 96.50 80 ILE A N 1
ATOM 612 C CA . ILE A 1 80 ? -7.080 2.602 6.325 1.00 96.50 80 ILE A CA 1
ATOM 613 C C . ILE A 1 80 ? -7.747 3.968 6.196 1.00 96.50 80 ILE A C 1
ATOM 615 O O . ILE A 1 80 ? -7.462 4.699 5.246 1.00 96.50 80 ILE A O 1
ATOM 619 N N . ALA A 1 81 ? -8.586 4.353 7.160 1.00 97.19 81 ALA A N 1
ATOM 620 C CA . ALA A 1 81 ? -9.178 5.687 7.194 1.00 97.19 81 ALA A CA 1
ATOM 621 C C . ALA A 1 81 ? -8.109 6.798 7.199 1.00 97.19 81 ALA A C 1
ATOM 623 O O . ALA A 1 81 ? -8.216 7.763 6.436 1.00 97.19 81 ALA A O 1
ATOM 624 N N . THR A 1 82 ? -7.049 6.638 7.995 1.00 96.38 82 THR A N 1
ATOM 625 C CA . THR A 1 82 ? -5.909 7.568 8.046 1.00 96.38 82 THR A CA 1
ATOM 626 C C . THR A 1 82 ? -5.155 7.620 6.714 1.00 96.38 82 THR A C 1
ATOM 628 O O . THR A 1 82 ? -4.859 8.710 6.219 1.00 96.38 82 THR A O 1
ATOM 631 N N . TYR A 1 83 ? -4.889 6.471 6.081 1.00 95.75 83 TYR A N 1
ATOM 632 C CA . TYR A 1 83 ? -4.273 6.413 4.749 1.00 95.75 83 TYR A CA 1
ATOM 633 C C . TYR A 1 83 ? -5.108 7.163 3.704 1.00 95.75 83 TYR A C 1
ATOM 635 O O . TYR A 1 83 ? -4.588 8.037 3.005 1.00 95.75 83 TYR A O 1
ATOM 643 N N . LEU A 1 84 ? -6.409 6.862 3.625 1.00 97.19 84 LEU A N 1
ATOM 644 C CA . LEU A 1 84 ? -7.318 7.464 2.649 1.00 97.19 84 LEU A CA 1
ATOM 645 C C . LEU A 1 84 ? -7.375 8.991 2.804 1.00 97.19 84 LEU A C 1
ATOM 647 O O . LEU A 1 84 ? -7.383 9.713 1.804 1.00 97.19 84 LEU A O 1
ATOM 651 N N . GLU A 1 85 ? -7.367 9.490 4.042 1.00 95.75 85 GLU A N 1
ATOM 652 C CA . GLU A 1 85 ? -7.363 10.925 4.340 1.00 95.75 85 GLU A CA 1
ATOM 653 C C . GLU A 1 85 ? -6.060 11.603 3.895 1.00 95.75 85 GLU A C 1
ATOM 655 O O . GLU A 1 85 ? -6.100 12.624 3.203 1.00 95.75 85 GLU A O 1
ATOM 660 N N . ARG A 1 86 ? -4.904 11.023 4.243 1.00 94.00 86 ARG A N 1
ATOM 661 C CA . ARG A 1 86 ? -3.583 11.602 3.936 1.00 94.00 86 ARG A CA 1
ATOM 662 C C . ARG A 1 86 ? -3.280 11.585 2.438 1.00 94.00 86 ARG A C 1
ATOM 664 O O . ARG A 1 86 ? -2.790 12.576 1.883 1.00 94.00 86 ARG A O 1
ATOM 671 N N . VAL A 1 87 ? -3.587 10.471 1.775 1.00 92.62 87 VAL A N 1
ATOM 672 C CA . VAL A 1 87 ? -3.299 10.272 0.348 1.00 92.62 87 VAL A CA 1
ATOM 673 C C . VAL A 1 87 ? -4.325 10.984 -0.528 1.00 92.62 87 VAL A C 1
ATOM 675 O O . VAL A 1 87 ? -3.948 11.550 -1.560 1.00 92.62 87 VAL A O 1
ATOM 678 N N . GLY A 1 88 ? -5.598 11.012 -0.126 1.00 94.25 88 GLY A N 1
ATOM 679 C CA . GLY A 1 88 ? -6.686 11.559 -0.939 1.00 94.25 88 GLY A CA 1
ATOM 680 C C . GLY A 1 88 ? -7.070 10.652 -2.114 1.00 94.25 88 GLY A C 1
ATOM 681 O O . GLY A 1 88 ? -7.412 11.140 -3.189 1.00 94.25 88 GLY A O 1
ATOM 682 N N . GLY A 1 89 ? -6.926 9.337 -1.952 1.00 94.75 89 GLY A N 1
ATOM 683 C CA . GLY A 1 89 ? -7.234 8.332 -2.967 1.00 94.75 89 GLY A CA 1
ATOM 684 C C . GLY A 1 89 ? -7.061 6.913 -2.429 1.00 94.75 89 GLY A C 1
ATOM 685 O O . GLY A 1 89 ? -6.679 6.730 -1.280 1.00 94.75 89 GLY A O 1
ATOM 686 N N . GLY A 1 90 ? -7.363 5.916 -3.263 1.00 92.56 90 GLY A N 1
ATOM 687 C CA . GLY A 1 90 ? -7.280 4.492 -2.904 1.00 92.56 90 GLY A CA 1
ATOM 688 C C . GLY A 1 90 ? -6.042 3.753 -3.414 1.00 92.56 90 GLY A C 1
ATOM 689 O O . GLY A 1 90 ? -6.054 2.526 -3.405 1.00 92.56 90 GLY A O 1
ATOM 690 N N . ASP A 1 91 ? -5.064 4.481 -3.952 1.00 92.94 91 ASP A N 1
ATOM 691 C CA . ASP A 1 91 ? -3.759 3.987 -4.402 1.00 92.94 91 ASP A CA 1
ATOM 692 C C . ASP A 1 91 ? -2.785 5.169 -4.572 1.00 92.94 91 ASP A C 1
ATOM 694 O O . ASP A 1 91 ? -3.191 6.340 -4.554 1.00 92.94 91 ASP A O 1
ATOM 698 N N . GLU A 1 92 ? -1.511 4.853 -4.790 1.00 88.69 92 GLU A N 1
ATOM 699 C CA . GLU A 1 92 ? -0.378 5.785 -4.870 1.00 88.69 92 GLU A CA 1
ATOM 700 C C . GLU A 1 92 ? -0.503 6.775 -6.040 1.00 88.69 92 GLU A C 1
ATOM 702 O O . GLU A 1 92 ? 0.047 7.876 -5.995 1.00 88.69 92 GLU A O 1
ATOM 707 N N . PHE A 1 93 ? -1.277 6.423 -7.069 1.00 93.06 93 PHE A N 1
ATOM 708 C CA . PHE A 1 93 ? -1.522 7.248 -8.252 1.00 93.06 93 PHE A CA 1
ATOM 709 C C . PHE A 1 93 ? -2.892 7.936 -8.228 1.00 93.06 93 PHE A C 1
ATOM 711 O O . PHE A 1 93 ? -3.249 8.627 -9.193 1.00 93.06 93 PHE A O 1
ATOM 718 N N . ARG A 1 94 ? -3.686 7.744 -7.166 1.00 93.56 94 ARG A N 1
ATOM 719 C CA . ARG A 1 94 ? -5.114 8.099 -7.081 1.00 93.56 94 ARG A CA 1
ATOM 720 C C . ARG A 1 94 ? -5.881 7.692 -8.350 1.00 93.56 94 ARG A C 1
ATOM 722 O O . ARG A 1 94 ? -6.588 8.506 -8.949 1.00 93.56 94 ARG A O 1
ATOM 729 N N . ALA A 1 95 ? -5.695 6.454 -8.801 1.00 93.56 95 ALA A N 1
ATOM 730 C CA . ALA A 1 95 ? -6.245 5.932 -10.055 1.00 93.56 95 ALA A CA 1
ATOM 731 C C . ALA A 1 95 ? -7.425 4.955 -9.861 1.00 93.56 95 ALA A C 1
ATOM 733 O O . ALA A 1 95 ? -8.102 4.585 -10.827 1.00 93.56 95 ALA A O 1
ATOM 734 N N . ASN A 1 96 ? -7.706 4.537 -8.629 1.00 94.44 96 ASN A N 1
ATOM 735 C CA . ASN A 1 96 ? -8.770 3.603 -8.295 1.00 94.44 96 ASN A CA 1
ATOM 736 C C . ASN A 1 96 ? -10.143 4.279 -8.362 1.00 94.44 96 ASN A C 1
ATOM 738 O O . ASN A 1 96 ? -10.662 4.783 -7.367 1.00 94.44 96 ASN A O 1
ATOM 742 N N . ALA A 1 97 ? -10.746 4.251 -9.551 1.00 93.12 97 ALA A N 1
ATOM 743 C CA . ALA A 1 97 ? -12.048 4.855 -9.815 1.00 93.12 97 ALA A CA 1
ATOM 744 C C . ALA A 1 97 ? -13.164 4.356 -8.877 1.00 93.12 97 ALA A C 1
ATOM 746 O O . ALA A 1 97 ? -14.004 5.153 -8.474 1.00 93.12 97 ALA A O 1
ATOM 747 N N . GLU A 1 98 ? -13.159 3.077 -8.479 1.00 95.38 98 GLU A N 1
ATOM 748 C CA . GLU A 1 98 ? -14.177 2.544 -7.561 1.00 95.38 98 GLU A CA 1
ATOM 749 C C . GLU A 1 98 ? -14.035 3.118 -6.151 1.00 95.38 98 GLU A C 1
ATOM 751 O O . GLU A 1 98 ? -15.034 3.407 -5.498 1.00 95.38 98 GLU A O 1
ATOM 756 N N . VAL A 1 99 ? -12.806 3.287 -5.655 1.00 95.62 99 VAL A N 1
ATOM 757 C CA . VAL A 1 99 ? -12.577 3.938 -4.357 1.00 95.62 99 VAL A CA 1
ATOM 758 C C . VAL A 1 99 ? -12.895 5.427 -4.438 1.00 95.62 99 VAL A C 1
ATOM 760 O O . VAL A 1 99 ? -13.574 5.937 -3.554 1.00 95.62 99 VAL A O 1
ATOM 763 N N . LEU A 1 100 ? -12.488 6.114 -5.508 1.00 95.44 100 LEU A N 1
ATOM 764 C CA . LEU A 1 100 ? -12.799 7.534 -5.695 1.00 95.44 100 LEU A CA 1
ATOM 765 C C . LEU A 1 100 ? -14.310 7.787 -5.742 1.00 95.44 100 LEU A C 1
ATOM 767 O O . LEU A 1 100 ? -14.801 8.685 -5.070 1.00 95.44 100 LEU A O 1
ATOM 771 N N . GLN A 1 101 ? -15.061 6.967 -6.476 1.00 95.94 101 GLN A N 1
ATOM 772 C CA . GLN A 1 101 ? -16.514 7.105 -6.564 1.00 95.94 101 GLN A CA 1
ATOM 773 C C . GLN A 1 101 ? -17.210 6.833 -5.223 1.00 95.94 101 GLN A C 1
ATOM 775 O O . GLN A 1 101 ? -18.153 7.539 -4.876 1.00 95.94 101 GLN A O 1
ATOM 780 N N . ARG A 1 102 ? -16.767 5.808 -4.482 1.00 95.44 102 ARG A N 1
ATOM 781 C CA . ARG A 1 102 ? -17.395 5.401 -3.214 1.00 95.44 102 ARG A CA 1
ATOM 782 C C . ARG A 1 102 ? -17.023 6.318 -2.054 1.00 95.44 102 ARG A C 1
ATOM 784 O O . ARG A 1 102 ? -17.891 6.718 -1.292 1.00 95.44 102 ARG A O 1
ATOM 791 N N . LEU A 1 103 ? -15.735 6.619 -1.910 1.00 96.88 103 LEU A N 1
ATOM 792 C CA . LEU A 1 103 ? -15.172 7.241 -0.711 1.00 96.88 103 LEU A CA 1
ATOM 793 C C . LEU A 1 103 ? -14.750 8.698 -0.933 1.00 96.88 103 LEU A C 1
ATOM 795 O O . LEU A 1 103 ? -14.475 9.383 0.044 1.00 96.88 103 LEU A O 1
ATOM 799 N N . PHE A 1 104 ? -14.723 9.192 -2.177 1.00 97.50 104 PHE A N 1
ATOM 800 C CA . PHE A 1 104 ? -14.379 10.582 -2.508 1.00 97.50 104 PHE A CA 1
ATOM 801 C C . PHE A 1 104 ? -15.377 11.249 -3.481 1.00 97.50 104 PHE A C 1
ATOM 803 O O . PHE A 1 104 ? -14.947 11.926 -4.420 1.00 97.50 104 PHE A O 1
ATOM 810 N N . PRO A 1 105 ? -16.708 11.108 -3.303 1.00 96.44 105 PRO A N 1
ATOM 811 C CA . PRO A 1 105 ? -17.694 11.601 -4.274 1.00 96.44 105 PRO A CA 1
ATOM 812 C C . PRO A 1 105 ? -17.655 13.125 -4.477 1.00 96.44 105 PRO A C 1
ATOM 814 O O . PRO A 1 105 ? -18.027 13.616 -5.539 1.00 96.44 105 PRO A O 1
ATOM 817 N N . SER A 1 106 ? -17.180 13.876 -3.479 1.00 95.75 106 SER A N 1
ATOM 818 C CA . SER A 1 106 ? -16.982 15.331 -3.529 1.00 95.75 106 SER A CA 1
ATOM 819 C C . SER A 1 106 ? -15.530 15.746 -3.810 1.00 95.75 106 SER A C 1
ATOM 821 O O . SER A 1 106 ? -15.202 16.925 -3.710 1.00 95.75 106 SER A O 1
ATOM 823 N N . GLY A 1 107 ? -14.640 14.793 -4.110 1.00 94.50 107 GLY A N 1
ATOM 824 C CA . GLY A 1 107 ? -13.190 15.017 -4.188 1.00 94.50 107 GLY A CA 1
ATOM 825 C C . GLY A 1 107 ? -12.475 15.017 -2.830 1.00 94.50 107 GLY A C 1
ATOM 826 O O . GLY A 1 107 ? -11.248 15.081 -2.789 1.00 94.50 107 GLY A O 1
ATOM 827 N N . HIS A 1 108 ? -13.217 14.890 -1.728 1.00 95.38 108 HIS A N 1
ATOM 828 C CA . HIS A 1 108 ? -12.698 14.742 -0.369 1.00 95.38 108 HIS A CA 1
ATOM 829 C C . HIS A 1 108 ? -13.218 13.455 0.263 1.00 95.38 108 HIS A C 1
ATOM 831 O O . HIS A 1 108 ? -14.276 12.962 -0.129 1.00 95.38 108 HIS A O 1
ATOM 837 N N . LEU A 1 109 ? -12.479 12.925 1.242 1.00 97.19 109 LEU A N 1
ATOM 838 C CA . LEU A 1 109 ? -12.855 11.694 1.928 1.00 97.19 109 LEU A CA 1
ATOM 839 C C . LEU A 1 109 ? -14.230 11.844 2.595 1.00 97.19 109 LEU A C 1
ATOM 841 O O . LEU A 1 109 ? -14.428 12.708 3.450 1.00 97.19 109 LEU A O 1
ATOM 845 N N . ALA A 1 110 ? -15.165 10.968 2.246 1.00 97.56 110 ALA A N 1
ATOM 846 C CA . ALA A 1 110 ? -16.438 10.821 2.933 1.00 97.56 110 ALA A CA 1
ATOM 847 C C . ALA A 1 110 ? -16.217 10.052 4.247 1.00 97.56 110 ALA A C 1
ATOM 849 O O . ALA A 1 110 ? -16.430 8.844 4.314 1.00 97.56 110 ALA A O 1
ATOM 850 N N . ALA A 1 111 ? -15.760 10.748 5.292 1.00 95.44 111 ALA A N 1
ATOM 851 C CA . ALA A 1 111 ? -15.382 10.131 6.569 1.00 95.44 111 ALA A CA 1
ATOM 852 C C . ALA A 1 111 ? -16.503 9.267 7.178 1.00 95.44 111 ALA A C 1
ATOM 854 O O . ALA A 1 111 ? -16.251 8.143 7.590 1.00 95.44 111 ALA A O 1
ATOM 855 N N . THR A 1 112 ? -17.757 9.728 7.123 1.00 95.06 112 THR A N 1
ATOM 856 C CA . THR A 1 112 ? -18.919 8.963 7.609 1.00 95.06 112 THR A CA 1
ATOM 857 C C . THR A 1 112 ? -19.124 7.643 6.861 1.00 95.06 112 THR A C 1
ATOM 859 O O . THR A 1 112 ? -19.518 6.641 7.457 1.00 95.06 112 THR A O 1
ATOM 862 N N . GLU A 1 113 ? -18.834 7.618 5.558 1.00 96.25 113 GLU A N 1
ATOM 863 C CA . GLU A 1 113 ? -18.940 6.422 4.722 1.00 96.25 113 GLU A CA 1
ATOM 864 C C . GLU A 1 113 ? -17.859 5.398 5.088 1.00 96.25 113 GLU A C 1
ATOM 866 O O . GLU A 1 113 ? -18.152 4.199 5.136 1.00 96.25 113 GLU A O 1
ATOM 871 N N . VAL A 1 114 ? -16.644 5.865 5.395 1.00 96.62 114 VAL A N 1
ATOM 872 C CA . VAL A 1 114 ? -15.533 5.034 5.884 1.00 96.62 114 VAL A CA 1
ATOM 873 C C . VAL A 1 114 ? -15.830 4.499 7.283 1.00 96.62 114 VAL A C 1
ATOM 875 O O . VAL A 1 114 ? -15.767 3.289 7.501 1.00 96.62 114 VAL A O 1
ATOM 878 N N . ASP A 1 115 ? -16.248 5.368 8.204 1.00 94.88 115 ASP A N 1
ATOM 879 C CA . ASP A 1 115 ? -16.562 5.001 9.587 1.00 94.88 115 ASP A CA 1
ATOM 880 C C . ASP A 1 115 ? -17.699 3.975 9.659 1.00 94.88 115 ASP A C 1
ATOM 882 O O . ASP A 1 115 ? -17.637 3.042 10.456 1.00 94.88 115 ASP A O 1
ATOM 886 N N . SER A 1 116 ? -18.705 4.069 8.780 1.00 95.69 116 SER A N 1
ATOM 887 C CA . SER A 1 116 ? -19.786 3.070 8.701 1.00 95.69 116 SER A CA 1
ATOM 888 C C . SER A 1 116 ? -19.308 1.662 8.307 1.00 95.69 116 SER A C 1
ATOM 890 O O . SER A 1 116 ? -20.021 0.685 8.532 1.00 95.69 116 SER A O 1
ATOM 892 N N . LYS A 1 117 ? -18.108 1.549 7.720 1.00 95.38 117 LYS A N 1
ATOM 893 C CA . LYS A 1 117 ? -17.505 0.305 7.208 1.00 95.38 117 LYS A CA 1
ATOM 894 C C . LYS A 1 117 ? -16.338 -0.191 8.051 1.00 95.38 117 LYS A C 1
ATOM 896 O O . LYS A 1 117 ? -15.816 -1.263 7.771 1.00 95.38 117 LYS A O 1
ATOM 901 N N . ARG A 1 118 ? -15.952 0.533 9.107 1.00 94.81 118 ARG A N 1
ATOM 902 C CA . ARG A 1 118 ? -14.771 0.220 9.931 1.00 94.81 118 ARG A CA 1
ATOM 903 C C . ARG A 1 118 ? -14.786 -1.164 10.582 1.00 94.81 118 ARG A C 1
ATOM 905 O O . ARG A 1 118 ? -13.745 -1.613 11.030 1.00 94.81 118 ARG A O 1
ATOM 912 N N . ALA A 1 119 ? -15.940 -1.822 10.679 1.00 94.81 119 ALA A N 1
ATOM 913 C CA . ALA A 1 119 ? -16.049 -3.167 11.245 1.00 94.81 119 ALA A CA 1
ATOM 914 C C . ALA A 1 119 ? -15.578 -4.274 10.280 1.00 94.81 119 ALA A C 1
ATOM 916 O O . ALA A 1 119 ? -15.312 -5.387 10.724 1.00 94.81 119 ALA A O 1
ATOM 917 N N . ASP A 1 120 ? -15.490 -3.989 8.975 1.00 96.00 120 ASP A N 1
ATOM 918 C CA . ASP A 1 120 ? -15.030 -4.945 7.969 1.00 96.00 120 ASP A CA 1
ATOM 919 C C . ASP A 1 120 ? -14.279 -4.222 6.841 1.00 96.00 120 ASP A C 1
ATOM 921 O O . ASP A 1 120 ? -14.870 -3.600 5.948 1.00 96.00 120 ASP A O 1
ATOM 925 N N . ILE A 1 121 ? -12.950 -4.343 6.856 1.00 95.88 121 ILE A N 1
ATOM 926 C CA . ILE A 1 121 ? -12.070 -3.690 5.883 1.00 95.88 121 ILE A CA 1
ATOM 927 C C . ILE A 1 121 ? -12.342 -4.125 4.443 1.00 95.88 121 ILE A C 1
ATOM 929 O O . ILE A 1 121 ? -11.980 -3.389 3.523 1.00 95.88 121 ILE A O 1
ATOM 933 N N . THR A 1 122 ? -13.008 -5.261 4.201 1.00 96.50 122 THR A N 1
ATOM 934 C CA . THR A 1 122 ? -13.346 -5.677 2.832 1.00 96.50 122 THR A CA 1
ATOM 935 C C . THR A 1 122 ? -14.192 -4.639 2.109 1.00 96.50 122 THR A C 1
ATOM 937 O O . THR A 1 122 ? -14.002 -4.425 0.911 1.00 96.50 122 THR A O 1
ATOM 940 N N . ALA A 1 123 ? -15.059 -3.928 2.832 1.00 94.44 123 ALA A N 1
ATOM 941 C CA . ALA A 1 123 ? -15.880 -2.868 2.267 1.00 94.44 123 ALA A CA 1
ATOM 942 C C . ALA A 1 123 ? -15.055 -1.638 1.837 1.00 94.44 123 ALA A C 1
ATOM 944 O O . ALA A 1 123 ? -15.497 -0.880 0.969 1.00 94.44 123 ALA A O 1
ATOM 945 N N . LEU A 1 124 ? -13.857 -1.460 2.406 1.00 95.38 124 LEU A N 1
ATOM 946 C CA . LEU A 1 124 ? -12.931 -0.371 2.093 1.00 95.38 124 LEU A CA 1
ATOM 947 C C . LEU A 1 124 ? -11.939 -0.755 0.985 1.00 95.38 124 LEU A C 1
ATOM 949 O O . LEU A 1 124 ? -11.680 0.054 0.094 1.00 95.38 124 LEU A O 1
ATOM 953 N N . VAL A 1 125 ? -11.405 -1.983 1.017 1.00 93.94 125 VAL A N 1
ATOM 954 C CA . VAL A 1 125 ? -10.247 -2.366 0.184 1.00 93.94 125 VAL A CA 1
ATOM 955 C C . VAL A 1 125 ? -10.574 -3.303 -0.971 1.00 93.94 125 VAL A C 1
ATOM 957 O O . VAL A 1 125 ? -9.858 -3.285 -1.974 1.00 93.94 125 VAL A O 1
ATOM 960 N N . LEU A 1 126 ? -11.629 -4.125 -0.882 1.00 95.06 126 LEU A N 1
ATOM 961 C CA . LEU A 1 126 ? -11.903 -5.070 -1.962 1.00 95.06 126 LEU A CA 1
ATOM 962 C C . LEU A 1 126 ? -12.459 -4.345 -3.200 1.00 95.06 126 LEU A C 1
ATOM 964 O O . LEU A 1 126 ? -13.345 -3.486 -3.084 1.00 95.06 126 LEU A O 1
ATOM 968 N N . PRO A 1 127 ? -11.961 -4.696 -4.401 1.00 95.69 127 PRO A N 1
ATOM 969 C CA . PRO A 1 127 ? -12.548 -4.239 -5.650 1.00 95.69 127 PRO A CA 1
ATOM 970 C C . PRO A 1 127 ? -13.872 -4.961 -5.919 1.00 95.69 127 PRO A C 1
ATOM 972 O O . PRO A 1 127 ? -14.124 -6.063 -5.419 1.00 95.69 127 PRO A O 1
ATOM 975 N N . SER A 1 128 ? -14.696 -4.391 -6.797 1.00 96.75 128 SER A N 1
ATOM 976 C CA . SER A 1 128 ? -15.812 -5.139 -7.371 1.00 96.75 128 SER A CA 1
ATOM 977 C C . SER A 1 128 ? -15.306 -6.365 -8.135 1.00 96.75 128 SER A C 1
ATOM 979 O O . SER A 1 128 ? -14.172 -6.410 -8.624 1.00 96.75 128 SER A O 1
ATOM 981 N N . ARG A 1 129 ? -16.181 -7.357 -8.333 1.00 97.44 129 ARG A N 1
ATOM 982 C CA . ARG A 1 129 ? -15.865 -8.529 -9.164 1.00 97.44 129 ARG A CA 1
ATOM 983 C C . ARG A 1 129 ? -15.408 -8.135 -10.573 1.00 97.44 129 ARG A C 1
ATOM 985 O O . ARG A 1 129 ? -14.503 -8.765 -11.114 1.00 97.44 129 ARG A O 1
ATOM 992 N N . ALA A 1 130 ? -16.035 -7.122 -11.171 1.00 97.00 130 ALA A N 1
ATOM 993 C CA . ALA A 1 130 ? -15.692 -6.672 -12.517 1.00 97.00 130 ALA A CA 1
ATOM 994 C C . ALA A 1 130 ? -14.266 -6.106 -12.560 1.00 97.00 130 ALA A C 1
ATOM 996 O O . ALA A 1 130 ? -13.458 -6.544 -13.382 1.00 97.00 130 ALA A O 1
ATOM 997 N N . ARG A 1 131 ? -13.924 -5.215 -11.620 1.00 96.31 131 ARG A N 1
ATOM 998 C CA . ARG A 1 131 ? -12.571 -4.658 -11.511 1.00 96.31 131 ARG A CA 1
ATOM 999 C C . AR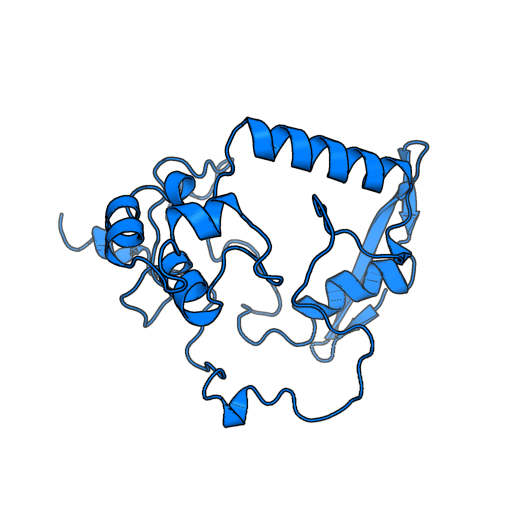G A 1 131 ? -11.536 -5.720 -11.152 1.00 96.31 131 ARG A C 1
ATOM 1001 O O . ARG A 1 131 ? -10.461 -5.718 -11.742 1.00 96.31 131 ARG A O 1
ATOM 1008 N N . ALA A 1 132 ? -11.858 -6.659 -10.262 1.00 96.81 132 ALA A N 1
ATOM 1009 C CA . ALA A 1 132 ? -10.976 -7.778 -9.930 1.00 96.81 132 ALA A CA 1
ATOM 1010 C C . ALA A 1 132 ? -10.597 -8.594 -11.178 1.00 96.81 132 ALA A C 1
ATOM 1012 O O . ALA A 1 132 ? -9.427 -8.898 -11.397 1.00 96.81 132 ALA A O 1
ATOM 1013 N N . LEU A 1 133 ? -11.570 -8.899 -12.046 1.00 98.12 133 LEU A N 1
ATOM 1014 C CA . LEU A 1 133 ? -11.310 -9.610 -13.301 1.00 98.12 133 LEU A CA 1
ATOM 1015 C C . LEU A 1 133 ? -10.431 -8.798 -14.260 1.00 98.12 133 LEU A C 1
ATOM 1017 O O . LEU A 1 133 ? -9.535 -9.368 -14.880 1.00 98.12 133 LEU A O 1
ATOM 1021 N N . GLN A 1 134 ? -10.647 -7.485 -14.363 1.00 97.44 134 GLN A N 1
ATOM 1022 C CA . GLN A 1 134 ? -9.797 -6.612 -15.178 1.00 97.44 134 GLN A CA 1
ATOM 1023 C C . GLN A 1 134 ? -8.359 -6.565 -14.643 1.00 97.44 134 GLN A C 1
ATOM 1025 O O . GLN A 1 134 ? -7.413 -6.689 -15.421 1.00 97.44 134 GLN A O 1
ATOM 1030 N N . LEU A 1 135 ? -8.183 -6.445 -13.323 1.00 96.31 135 LEU A N 1
ATOM 1031 C CA . LEU A 1 135 ? -6.864 -6.449 -12.684 1.00 96.31 135 LEU A CA 1
ATOM 1032 C C . LEU A 1 135 ? -6.151 -7.788 -12.901 1.00 96.31 135 LEU A C 1
ATOM 1034 O O . LEU A 1 135 ? -4.977 -7.799 -13.259 1.00 96.31 135 LEU A O 1
ATOM 1038 N N . ASN A 1 136 ? -6.871 -8.909 -12.804 1.00 97.62 136 ASN A N 1
ATOM 1039 C CA . ASN A 1 136 ? -6.324 -10.233 -13.108 1.00 97.62 136 ASN A CA 1
ATOM 1040 C C . ASN A 1 136 ? -5.876 -10.354 -14.574 1.00 97.62 136 ASN A C 1
ATOM 1042 O O . ASN A 1 136 ? -4.848 -10.970 -14.857 1.00 97.62 136 ASN A O 1
ATOM 1046 N N . GLN A 1 137 ? -6.619 -9.767 -15.519 1.00 97.25 137 GLN A N 1
ATOM 1047 C CA . GLN A 1 137 ? -6.219 -9.734 -16.930 1.00 97.25 137 GLN A CA 1
ATOM 1048 C C . GLN A 1 137 ? -4.959 -8.884 -17.145 1.00 97.25 137 GLN A C 1
ATOM 1050 O O . GLN A 1 137 ? -4.044 -9.339 -17.835 1.00 97.25 137 GLN A O 1
ATOM 1055 N N . ALA A 1 138 ? -4.887 -7.699 -16.530 1.00 96.12 138 ALA A N 1
ATOM 1056 C CA . ALA A 1 138 ? -3.714 -6.826 -16.592 1.00 96.12 138 ALA A CA 1
ATOM 1057 C C . ALA A 1 138 ? -2.475 -7.501 -15.982 1.00 96.12 138 ALA A C 1
ATOM 1059 O O . ALA A 1 138 ? -1.423 -7.565 -16.618 1.00 96.12 138 ALA A O 1
ATOM 1060 N N . TYR A 1 139 ? -2.622 -8.106 -14.801 1.00 96.06 139 TYR A N 1
ATOM 1061 C CA . TYR A 1 139 ? -1.559 -8.866 -14.148 1.00 96.06 139 TYR A CA 1
ATOM 1062 C C . TYR A 1 139 ? -1.094 -10.054 -15.001 1.00 96.06 139 TYR A C 1
ATOM 1064 O O . TYR A 1 139 ? 0.102 -10.268 -15.181 1.00 96.06 139 TYR A O 1
ATOM 1072 N N . ARG A 1 140 ? -2.020 -10.796 -15.621 1.00 95.88 140 ARG A N 1
ATOM 1073 C CA . ARG A 1 140 ? -1.661 -11.885 -16.541 1.00 95.88 140 ARG A CA 1
ATOM 1074 C C . ARG A 1 140 ? -0.872 -11.389 -17.754 1.00 95.88 140 ARG A C 1
ATOM 1076 O O . ARG A 1 140 ? 0.011 -12.106 -18.222 1.00 95.88 140 ARG A O 1
ATOM 1083 N N . ALA A 1 141 ? -1.185 -10.208 -18.285 1.00 94.88 141 ALA A N 1
ATOM 1084 C CA . ALA A 1 141 ? -0.420 -9.613 -19.379 1.00 94.88 141 ALA A CA 1
ATOM 1085 C C . ALA A 1 141 ? 1.008 -9.245 -18.938 1.00 94.88 141 ALA A C 1
ATOM 1087 O O . ALA A 1 141 ? 1.952 -9.552 -19.663 1.00 94.88 141 ALA A O 1
ATOM 1088 N N . LEU A 1 142 ? 1.164 -8.680 -17.734 1.00 94.12 142 LEU A N 1
ATOM 1089 C CA . LEU A 1 142 ? 2.461 -8.386 -17.115 1.00 94.12 142 LEU A CA 1
ATOM 1090 C C . LEU A 1 142 ? 3.311 -9.658 -16.944 1.00 94.12 142 LEU A C 1
ATOM 1092 O O . LEU A 1 142 ? 4.446 -9.717 -17.409 1.00 94.12 142 LEU A O 1
ATOM 1096 N N . VAL A 1 143 ? 2.746 -10.711 -16.344 1.00 94.81 143 VAL A N 1
ATOM 1097 C CA . VAL A 1 143 ? 3.458 -11.986 -16.136 1.00 94.81 143 VAL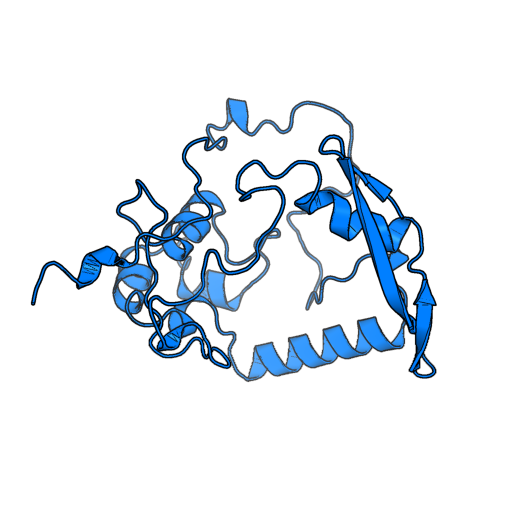 A CA 1
ATOM 1098 C C . VAL A 1 143 ? 3.885 -12.612 -17.463 1.00 94.81 143 VAL A C 1
ATOM 1100 O O . VAL A 1 143 ? 4.988 -13.134 -17.578 1.00 94.81 143 VAL A O 1
ATOM 1103 N N . ARG A 1 144 ? 3.037 -12.542 -18.493 1.00 94.69 144 ARG A N 1
ATOM 1104 C CA . ARG A 1 144 ? 3.360 -13.088 -19.819 1.00 94.69 144 ARG A CA 1
ATOM 1105 C C . ARG A 1 144 ? 4.431 -12.302 -20.558 1.00 94.69 144 ARG A C 1
ATOM 1107 O O . ARG A 1 144 ? 5.161 -12.898 -21.340 1.00 94.69 144 ARG A O 1
ATOM 1114 N N . SER A 1 145 ? 4.491 -10.987 -20.367 1.00 94.94 145 SER A N 1
ATOM 1115 C CA . SER A 1 145 ? 5.495 -10.163 -21.037 1.00 94.94 145 SER A CA 1
ATOM 1116 C C . SER A 1 145 ? 6.876 -10.321 -20.407 1.00 94.94 145 SER A C 1
ATOM 1118 O O . SER A 1 145 ? 7.864 -10.082 -21.095 1.00 94.94 145 SER A O 1
ATOM 1120 N N . GLN A 1 146 ? 6.942 -10.699 -19.120 1.00 95.19 146 GLN A N 1
ATOM 1121 C CA . GLN A 1 146 ? 8.177 -10.754 -18.326 1.00 95.19 146 GLN A CA 1
ATOM 1122 C C . GLN A 1 146 ? 8.932 -9.414 -18.280 1.00 95.19 146 GLN A C 1
ATOM 1124 O O . GLN A 1 146 ? 10.100 -9.370 -17.904 1.00 95.19 146 GLN A O 1
ATOM 1129 N N . ARG A 1 147 ? 8.269 -8.304 -18.637 1.00 94.81 147 ARG A N 1
ATOM 1130 C CA . ARG A 1 147 ? 8.858 -6.958 -18.684 1.00 94.81 147 ARG A CA 1
ATOM 1131 C C . ARG A 1 147 ? 8.773 -6.243 -17.340 1.00 94.81 147 ARG A C 1
ATOM 1133 O O . ARG A 1 147 ? 8.319 -5.104 -17.263 1.00 94.81 147 ARG A O 1
ATOM 1140 N N . PHE A 1 148 ? 9.177 -6.927 -16.273 1.00 94.75 148 PHE A N 1
ATOM 1141 C CA . PHE A 1 148 ? 9.185 -6.350 -14.928 1.00 94.75 148 PHE A CA 1
ATOM 1142 C C . PHE A 1 148 ? 10.270 -5.275 -14.758 1.00 94.75 148 PHE A C 1
ATOM 1144 O O . PHE A 1 148 ? 10.187 -4.469 -13.832 1.00 94.75 148 PHE A O 1
ATOM 1151 N N . ASP A 1 149 ? 11.237 -5.215 -15.682 1.00 93.31 149 ASP A N 1
ATOM 1152 C CA . ASP A 1 149 ? 12.189 -4.109 -15.835 1.00 93.31 149 ASP A CA 1
ATOM 1153 C C . ASP A 1 149 ? 11.493 -2.760 -16.083 1.00 93.31 149 ASP A C 1
ATOM 1155 O O . ASP A 1 149 ? 12.030 -1.712 -15.736 1.00 93.31 149 ASP A O 1
ATOM 1159 N N . LEU A 1 150 ? 10.273 -2.783 -16.634 1.00 91.12 150 LEU A N 1
ATOM 1160 C CA . LEU A 1 150 ? 9.442 -1.597 -16.857 1.00 91.12 150 LEU A CA 1
ATOM 1161 C C . LEU A 1 150 ? 8.471 -1.304 -15.700 1.00 91.12 150 LEU A C 1
ATOM 1163 O O . LEU A 1 150 ? 7.641 -0.402 -15.810 1.00 91.12 150 LEU A O 1
ATOM 1167 N N . GLY A 1 151 ? 8.556 -2.060 -14.604 1.00 89.38 151 GLY A N 1
ATOM 1168 C CA . GLY A 1 151 ? 7.634 -1.994 -13.473 1.00 89.38 151 GLY A CA 1
ATOM 1169 C C . GLY A 1 151 ? 6.727 -3.219 -13.378 1.00 89.38 151 GLY A C 1
ATOM 1170 O O . GLY A 1 151 ? 6.640 -4.039 -14.290 1.00 89.38 151 GLY A O 1
ATOM 1171 N N . ARG A 1 152 ? 6.054 -3.362 -12.232 1.00 90.81 152 ARG A N 1
ATOM 1172 C CA . ARG A 1 152 ? 5.230 -4.543 -11.907 1.00 90.81 152 ARG A CA 1
ATOM 1173 C C . ARG A 1 152 ? 3.815 -4.221 -11.422 1.00 90.81 152 ARG A C 1
ATOM 1175 O O . ARG A 1 152 ? 3.118 -5.109 -10.938 1.00 90.81 152 ARG A O 1
ATOM 1182 N N . ASP A 1 153 ? 3.384 -2.973 -11.576 1.00 90.75 153 ASP A N 1
ATOM 1183 C CA . ASP A 1 153 ? 2.047 -2.529 -11.189 1.00 90.75 153 ASP A CA 1
ATOM 1184 C C . ASP A 1 153 ? 0.991 -2.939 -12.223 1.00 90.75 153 ASP A C 1
ATOM 1186 O O . ASP A 1 153 ? 1.124 -2.696 -13.425 1.00 90.75 153 ASP A O 1
ATOM 1190 N N . ALA A 1 154 ? -0.104 -3.540 -11.753 1.00 92.38 154 ALA A N 1
ATOM 1191 C CA . ALA A 1 154 ? -1.239 -3.910 -12.594 1.00 92.38 154 ALA A CA 1
ATOM 1192 C C . ALA A 1 154 ? -2.198 -2.719 -12.765 1.00 92.38 154 ALA A C 1
ATOM 1194 O O . ALA A 1 154 ? -3.185 -2.574 -12.042 1.00 92.38 154 ALA A O 1
ATOM 1195 N N . LEU A 1 155 ? -1.910 -1.857 -13.742 1.00 89.62 155 LEU A N 1
ATOM 1196 C CA . LEU A 1 155 ? -2.706 -0.661 -14.032 1.00 89.62 155 LEU A CA 1
ATOM 1197 C C . LEU A 1 155 ? -3.749 -0.937 -15.129 1.00 89.62 155 LEU A C 1
ATOM 1199 O O . LEU A 1 155 ? -3.444 -1.530 -16.160 1.00 89.62 155 LEU A O 1
ATOM 1203 N N . LEU A 1 156 ? -4.990 -0.469 -14.936 1.00 91.62 156 LEU A N 1
ATOM 1204 C CA . LEU A 1 156 ? -6.082 -0.629 -15.920 1.00 91.62 156 LEU A CA 1
ATOM 1205 C C . LEU A 1 156 ? -6.122 0.466 -16.994 1.00 91.62 156 LEU A C 1
ATOM 1207 O O . LEU A 1 156 ? -6.981 0.453 -17.873 1.00 91.62 156 LEU A O 1
ATOM 1211 N N . GLY A 1 157 ? -5.224 1.440 -16.913 1.00 87.50 157 GLY A N 1
ATOM 1212 C CA . GLY A 1 157 ? -5.178 2.568 -17.826 1.00 87.50 157 GLY A CA 1
ATOM 1213 C C . GLY A 1 157 ? -4.046 3.518 -17.476 1.00 87.50 157 GLY A C 1
ATOM 1214 O O . GLY A 1 157 ? -3.258 3.271 -16.563 1.00 87.50 157 GLY A O 1
ATOM 1215 N N . ARG A 1 158 ? -3.972 4.626 -18.213 1.00 87.12 158 ARG A N 1
ATOM 1216 C CA . ARG A 1 158 ? -2.952 5.650 -17.995 1.00 87.12 158 ARG A CA 1
ATOM 1217 C C . ARG A 1 158 ? -3.168 6.346 -16.650 1.00 87.12 158 ARG A C 1
ATOM 1219 O O . ARG A 1 158 ? -4.205 6.970 -16.430 1.00 87.12 158 ARG A O 1
ATOM 1226 N N . VAL A 1 159 ? -2.161 6.283 -15.787 1.00 91.44 159 VAL A N 1
ATOM 1227 C CA . VAL A 1 159 ? -2.116 7.057 -14.542 1.00 91.44 159 VAL A CA 1
ATOM 1228 C C . VAL A 1 159 ? -1.800 8.524 -14.835 1.00 91.44 159 VAL A C 1
ATOM 1230 O O . VAL A 1 159 ? -1.068 8.844 -15.773 1.00 91.44 159 VAL A O 1
ATOM 1233 N N . ARG A 1 160 ? -2.405 9.427 -14.056 1.00 90.88 160 ARG A N 1
ATOM 1234 C CA . ARG A 1 160 ? -2.254 10.885 -14.218 1.00 90.88 160 ARG A CA 1
ATOM 1235 C C . ARG A 1 160 ? -1.317 11.499 -13.184 1.00 90.88 160 ARG A C 1
ATOM 1237 O O . ARG A 1 160 ? -0.596 12.429 -13.514 1.00 90.88 160 ARG A O 1
ATOM 1244 N N . ASN A 1 161 ? -1.320 10.977 -11.958 1.00 91.75 161 ASN A N 1
ATOM 1245 C CA . ASN A 1 161 ? -0.492 11.477 -10.861 1.00 91.75 161 ASN A CA 1
ATOM 1246 C C . ASN A 1 161 ? 0.863 10.762 -10.853 1.00 91.75 161 ASN A C 1
ATOM 1248 O O . ASN A 1 161 ? 1.183 10.028 -9.925 1.00 91.75 161 ASN A O 1
ATOM 1252 N N . VAL A 1 162 ? 1.622 10.930 -11.933 1.00 90.62 162 VAL A N 1
ATOM 1253 C CA . VAL A 1 162 ? 2.981 10.405 -12.061 1.00 90.62 162 VAL A CA 1
ATOM 1254 C C . VAL A 1 162 ? 3.833 11.432 -12.795 1.00 90.62 162 VAL A C 1
ATOM 1256 O O . VAL A 1 162 ? 3.375 12.058 -13.753 1.00 90.62 162 VAL A O 1
ATOM 1259 N N . HIS A 1 163 ? 5.066 11.620 -12.343 1.00 88.75 163 HIS A N 1
ATOM 1260 C CA . HIS A 1 163 ? 6.015 12.485 -13.028 1.00 88.75 163 HIS A CA 1
ATOM 1261 C C . HIS A 1 163 ? 6.538 11.788 -14.288 1.00 88.75 163 HIS A C 1
ATOM 1263 O O . HIS A 1 163 ? 6.920 10.621 -14.242 1.00 88.75 163 HIS A O 1
ATOM 1269 N N . SER A 1 164 ? 6.565 12.499 -15.417 1.00 88.75 164 SER A N 1
ATOM 1270 C CA . SER A 1 164 ? 7.178 11.996 -16.657 1.00 88.75 164 SER A CA 1
ATOM 1271 C C . SER A 1 164 ? 8.706 11.999 -16.606 1.00 88.75 164 SER A C 1
ATOM 1273 O O . SER A 1 164 ? 9.344 11.252 -17.337 1.00 88.75 164 SER A O 1
ATOM 1275 N N . GLU A 1 165 ? 9.275 12.850 -15.757 1.00 90.50 165 GLU A N 1
ATOM 1276 C CA . GLU A 1 165 ? 10.704 12.992 -15.513 1.00 90.50 165 GLU A CA 1
ATOM 1277 C C . GLU A 1 165 ? 10.907 13.346 -14.038 1.00 90.50 165 GLU A C 1
ATOM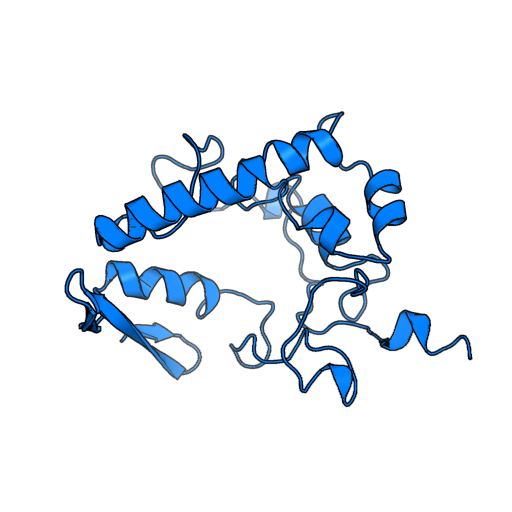 1279 O O . GLU A 1 165 ? 10.124 14.111 -13.467 1.00 90.50 165 GLU A O 1
ATOM 1284 N N . ILE A 1 166 ? 11.942 12.780 -13.421 1.00 87.00 166 ILE A N 1
ATOM 1285 C CA . ILE A 1 166 ? 12.323 13.080 -12.043 1.00 87.00 166 ILE A CA 1
ATOM 1286 C C . ILE A 1 166 ? 13.571 13.949 -12.072 1.00 87.00 166 ILE A C 1
ATOM 1288 O O . ILE A 1 166 ? 14.622 13.524 -12.548 1.00 87.00 166 ILE A O 1
ATOM 1292 N N . VAL A 1 167 ? 13.458 15.148 -11.509 1.00 88.81 167 VAL A N 1
ATOM 1293 C CA . VAL A 1 167 ? 14.598 16.016 -11.219 1.00 88.81 167 VAL A CA 1
ATOM 1294 C C . VAL A 1 167 ? 14.830 15.966 -9.716 1.00 88.81 167 VAL A C 1
ATOM 1296 O O . VAL A 1 167 ? 13.917 16.242 -8.939 1.00 88.81 167 VAL A O 1
ATOM 1299 N N . ASN A 1 168 ? 16.038 15.583 -9.301 1.00 87.38 168 ASN A N 1
ATOM 1300 C CA . ASN A 1 168 ? 16.380 15.507 -7.882 1.00 87.38 168 ASN A CA 1
ATOM 1301 C C . ASN A 1 168 ? 16.239 16.889 -7.225 1.00 87.38 168 ASN A C 1
ATOM 1303 O O . ASN A 1 168 ? 16.767 17.880 -7.729 1.00 87.38 168 ASN A O 1
ATOM 1307 N N . GLY A 1 169 ? 15.543 16.941 -6.089 1.00 88.81 169 GLY A N 1
ATOM 1308 C CA . GLY A 1 169 ? 15.226 18.178 -5.385 1.00 88.81 169 GLY A CA 1
ATOM 1309 C C . GLY A 1 169 ? 14.230 17.954 -4.247 1.00 88.81 169 GLY A C 1
ATOM 1310 O O . GLY A 1 169 ? 13.987 16.822 -3.830 1.00 88.81 169 GLY A O 1
ATOM 1311 N N . SER A 1 170 ? 13.662 19.046 -3.740 1.00 88.12 170 SER A N 1
ATOM 1312 C CA . SER A 1 170 ? 12.584 18.999 -2.751 1.00 88.12 170 SER A CA 1
ATOM 1313 C C . SER A 1 170 ? 11.334 18.333 -3.337 1.00 88.12 170 SER A C 1
ATOM 1315 O O . SER A 1 170 ? 10.957 18.591 -4.477 1.00 88.12 170 SER A O 1
ATOM 1317 N N . THR A 1 171 ? 10.669 17.490 -2.543 1.00 87.19 171 THR A N 1
ATOM 1318 C CA . THR A 1 171 ? 9.367 16.895 -2.893 1.00 87.19 171 THR A CA 1
ATOM 1319 C C . THR A 1 171 ? 8.192 17.836 -2.625 1.00 87.19 171 THR A C 1
ATOM 1321 O O . THR A 1 171 ? 7.051 17.474 -2.898 1.00 87.19 171 THR A O 1
ATOM 1324 N N . GLU A 1 172 ? 8.443 19.011 -2.032 1.00 90.00 172 GLU A N 1
ATOM 1325 C CA . GLU A 1 172 ? 7.429 19.978 -1.584 1.00 90.00 172 GLU A CA 1
ATOM 1326 C C . GLU A 1 172 ? 6.409 19.417 -0.569 1.00 90.00 172 GLU A C 1
ATOM 1328 O O . GLU A 1 172 ? 5.429 20.069 -0.207 1.00 90.00 172 GLU A O 1
ATOM 1333 N N . LEU A 1 173 ? 6.632 18.212 -0.032 1.00 89.88 173 LEU A N 1
ATOM 1334 C CA . LEU A 1 173 ? 5.753 17.641 0.992 1.00 89.88 173 LEU A CA 1
ATOM 1335 C C . LEU A 1 173 ? 5.807 18.453 2.291 1.00 89.88 173 LEU A C 1
ATOM 1337 O O . LEU A 1 173 ? 4.780 18.647 2.936 1.00 89.88 173 LEU A O 1
ATOM 1341 N N . GLY A 1 174 ? 6.987 18.964 2.658 1.00 91.75 174 GLY A N 1
ATOM 1342 C CA . GLY A 1 174 ? 7.155 19.799 3.850 1.00 91.75 174 GLY A CA 1
ATOM 1343 C C . GLY A 1 174 ? 6.426 21.138 3.732 1.00 91.75 174 GLY A C 1
ATOM 1344 O O . GLY A 1 174 ? 5.706 21.533 4.644 1.00 91.75 174 GLY A O 1
ATOM 1345 N N . THR A 1 175 ? 6.545 21.804 2.582 1.00 93.44 175 THR A N 1
ATOM 1346 C CA . THR A 1 175 ? 5.897 23.100 2.317 1.00 93.44 175 THR A CA 1
ATOM 1347 C C . THR A 1 175 ? 4.377 22.979 2.210 1.00 93.44 175 THR A C 1
ATOM 1349 O O . THR A 1 175 ? 3.657 23.915 2.549 1.00 93.44 175 THR A O 1
ATOM 1352 N N . THR A 1 176 ? 3.875 21.811 1.801 1.00 92.25 176 THR A N 1
ATOM 1353 C CA . THR A 1 176 ? 2.437 21.523 1.693 1.00 92.25 176 THR A CA 1
ATOM 1354 C C . THR A 1 176 ? 1.823 20.906 2.952 1.00 92.25 176 THR A C 1
ATOM 1356 O O . THR A 1 176 ? 0.635 20.579 2.939 1.00 92.25 176 THR A O 1
ATOM 1359 N N . GLY A 1 177 ? 2.593 20.736 4.035 1.00 92.44 177 GLY A N 1
ATOM 1360 C CA . GLY A 1 177 ? 2.101 20.129 5.278 1.00 92.44 177 GLY A CA 1
ATOM 1361 C C . GLY A 1 177 ? 1.689 18.661 5.119 1.00 92.44 177 GLY A C 1
ATOM 1362 O O . GLY A 1 177 ? 0.786 18.193 5.806 1.00 92.44 177 GLY A O 1
ATOM 1363 N N . ARG A 1 178 ? 2.313 17.939 4.180 1.00 91.31 178 ARG A N 1
ATOM 1364 C CA . ARG A 1 178 ? 2.051 16.519 3.877 1.00 91.31 178 ARG A CA 1
ATOM 1365 C C . ARG A 1 178 ? 3.164 15.588 4.359 1.00 91.31 178 ARG A C 1
ATOM 1367 O O . ARG A 1 178 ? 3.288 14.468 3.867 1.00 91.31 178 ARG A O 1
ATOM 1374 N N . VAL A 1 179 ? 3.979 16.055 5.299 1.00 92.31 179 VAL A N 1
ATOM 1375 C CA . VAL A 1 179 ? 4.918 15.215 6.048 1.00 92.31 179 VAL A CA 1
ATOM 1376 C C . VAL A 1 179 ? 4.231 14.798 7.338 1.00 92.31 179 VAL A C 1
ATOM 1378 O O . VAL A 1 179 ? 3.760 15.650 8.085 1.00 92.31 179 VAL A O 1
ATOM 1381 N N . PHE A 1 180 ? 4.178 13.492 7.575 1.00 91.62 180 PHE A N 1
ATOM 1382 C CA . PHE A 1 180 ? 3.623 12.904 8.786 1.00 91.62 180 PHE A CA 1
ATOM 1383 C C . PHE A 1 180 ? 4.704 12.050 9.447 1.00 91.62 180 PHE A C 1
ATOM 1385 O O . PHE A 1 180 ? 5.306 11.203 8.786 1.00 91.62 180 PHE A O 1
ATOM 1392 N N . ASP A 1 181 ? 4.952 12.291 10.728 1.00 91.69 181 ASP A N 1
ATOM 1393 C CA . ASP A 1 181 ? 5.998 11.670 11.549 1.00 91.69 181 ASP A CA 1
ATOM 1394 C C . ASP A 1 181 ? 5.433 10.762 12.655 1.00 91.69 181 ASP A C 1
ATOM 1396 O O . ASP A 1 181 ? 6.177 10.181 13.439 1.00 91.69 181 ASP A O 1
ATOM 1400 N N . ASP A 1 182 ? 4.114 10.600 12.681 1.00 92.62 182 ASP A N 1
ATOM 1401 C CA . ASP A 1 182 ? 3.351 9.871 13.691 1.00 92.62 182 ASP A CA 1
ATOM 1402 C C . ASP A 1 182 ? 2.960 8.447 13.259 1.00 92.62 182 ASP A C 1
ATOM 1404 O O . ASP A 1 182 ? 2.170 7.795 13.937 1.00 92.62 182 ASP A O 1
ATOM 1408 N N . GLY A 1 183 ? 3.436 7.984 12.100 1.00 90.19 183 GLY A N 1
ATOM 1409 C CA . GLY A 1 183 ? 3.060 6.690 11.535 1.00 90.19 183 GLY A CA 1
ATOM 1410 C C . GLY A 1 183 ? 3.730 5.518 12.249 1.00 90.19 183 GLY A C 1
ATOM 1411 O O . GLY A 1 183 ? 4.951 5.486 12.389 1.00 90.19 183 GLY A O 1
ATOM 1412 N N . GLU A 1 184 ? 2.943 4.510 12.620 1.00 90.06 184 GLU A N 1
ATOM 1413 C CA . GLU A 1 184 ? 3.417 3.291 13.280 1.00 90.06 184 GLU A CA 1
ATOM 1414 C C . GLU A 1 184 ? 2.921 2.047 12.548 1.00 90.06 184 GLU A C 1
ATOM 1416 O O . GLU A 1 184 ? 1.761 1.938 12.159 1.00 90.06 184 GLU A O 1
ATOM 1421 N N . LEU A 1 185 ? 3.804 1.064 12.367 1.00 90.50 185 LEU A N 1
ATOM 1422 C CA . LEU A 1 185 ? 3.458 -0.152 11.626 1.00 90.50 185 LEU A CA 1
ATOM 1423 C C . LEU A 1 185 ? 2.595 -1.120 12.458 1.00 90.50 185 LEU A C 1
ATOM 1425 O O . LEU A 1 185 ? 1.915 -1.995 11.919 1.00 90.50 185 LEU A O 1
ATOM 1429 N N . ARG A 1 186 ? 2.658 -0.991 13.786 1.00 91.81 186 ARG A N 1
ATOM 1430 C CA . ARG A 1 186 ? 1.916 -1.817 14.741 1.00 91.81 186 ARG A CA 1
ATOM 1431 C C . ARG A 1 186 ? 0.506 -1.268 14.918 1.00 91.81 186 ARG A C 1
ATOM 1433 O O . ARG A 1 186 ? 0.327 -0.066 15.097 1.00 91.81 186 ARG A O 1
ATOM 1440 N N . LEU A 1 187 ? -0.471 -2.169 14.939 1.00 93.56 187 LEU A N 1
ATOM 1441 C CA . LEU A 1 187 ? -1.875 -1.823 15.147 1.00 93.56 187 LEU A CA 1
ATOM 1442 C C . LEU A 1 187 ? -2.276 -1.961 16.619 1.00 93.56 187 LEU A C 1
ATOM 1444 O O . LEU A 1 187 ? -1.828 -2.869 17.323 1.00 93.56 187 LEU A O 1
ATOM 1448 N N . SER A 1 188 ? -3.151 -1.066 17.066 1.00 93.56 188 SER A N 1
ATOM 1449 C CA . SER A 1 188 ? -3.802 -1.115 18.371 1.00 93.56 188 SER A CA 1
ATOM 1450 C C . SER A 1 188 ? -5.081 -1.948 18.275 1.00 93.56 188 SER A C 1
ATOM 1452 O O . SER A 1 188 ? -6.183 -1.430 18.090 1.00 93.56 188 SER A O 1
ATOM 1454 N N . TRP A 1 189 ? -4.934 -3.268 18.380 1.00 90.50 189 TRP A N 1
ATOM 1455 C CA . TRP A 1 189 ? -6.070 -4.196 18.355 1.00 90.50 189 TRP A CA 1
ATOM 1456 C C . TRP A 1 189 ? -6.960 -4.107 19.607 1.00 90.50 189 TRP A C 1
ATOM 1458 O O . TRP A 1 189 ? -8.117 -4.517 19.572 1.00 90.50 189 TRP A O 1
ATOM 1468 N N . ASP A 1 190 ? -6.440 -3.546 20.702 1.00 72.69 190 ASP A N 1
ATOM 1469 C CA . ASP A 1 190 ? -7.084 -3.532 22.023 1.00 72.69 190 ASP A CA 1
ATOM 1470 C C . ASP A 1 190 ? -8.242 -2.533 22.165 1.00 72.69 190 ASP A C 1
ATOM 1472 O O . ASP A 1 190 ? -8.895 -2.490 23.210 1.00 72.69 190 ASP A O 1
ATOM 1476 N N . ALA A 1 191 ? -8.542 -1.752 21.123 1.00 54.62 191 ALA A N 1
ATOM 1477 C CA . ALA A 1 191 ? -9.646 -0.793 21.135 1.00 54.62 191 ALA A CA 1
ATOM 1478 C C . ALA A 1 191 ? -11.035 -1.446 21.330 1.00 54.62 191 ALA A C 1
ATOM 1480 O O . ALA A 1 191 ? -11.986 -0.744 21.669 1.00 54.62 191 ALA A O 1
ATOM 1481 N N . GLU A 1 192 ? -11.166 -2.771 21.176 1.00 46.88 192 GLU A N 1
ATOM 1482 C CA . GLU A 1 192 ? -12.414 -3.507 21.450 1.00 46.88 192 GLU A CA 1
ATOM 1483 C C . GLU A 1 192 ? -12.379 -4.374 22.724 1.00 46.88 192 GLU A C 1
ATOM 1485 O O . GLU A 1 192 ? -13.435 -4.713 23.265 1.00 46.88 192 GLU A O 1
ATOM 1490 N N . THR A 1 193 ? -11.201 -4.689 23.274 1.00 39.22 193 THR A N 1
ATOM 1491 C CA . THR A 1 193 ? -11.066 -5.620 24.413 1.00 39.22 193 THR A CA 1
ATOM 1492 C C . THR A 1 193 ? -11.367 -4.980 25.774 1.00 39.22 193 THR A C 1
ATOM 1494 O O . THR A 1 193 ? -11.555 -5.694 26.752 1.00 39.22 193 THR A O 1
ATOM 1497 N N . GLN A 1 194 ? -11.467 -3.649 25.863 1.00 34.97 194 GLN A N 1
ATOM 1498 C CA . GLN A 1 194 ? -11.755 -2.940 27.125 1.00 34.97 194 GLN A CA 1
ATOM 1499 C C . GLN A 1 194 ? -13.252 -2.874 27.489 1.00 34.97 194 GLN A C 1
ATOM 1501 O O . GLN A 1 194 ? -13.619 -2.216 28.459 1.00 34.97 194 GLN A O 1
ATOM 1506 N N . SER A 1 195 ? -14.126 -3.539 26.723 1.00 30.23 195 SER A N 1
ATOM 1507 C CA . SER A 1 195 ? -15.585 -3.513 26.928 1.00 30.23 195 SER A CA 1
ATOM 1508 C C . SER A 1 195 ? -16.221 -4.872 27.253 1.00 30.23 195 SER A C 1
ATOM 1510 O O . SER A 1 195 ? -17.439 -5.015 27.141 1.00 30.23 195 SER A O 1
ATOM 1512 N N . ARG A 1 196 ? -15.434 -5.870 27.678 1.00 33.50 196 ARG A N 1
ATOM 1513 C CA . ARG A 1 196 ? -15.961 -7.142 28.204 1.00 33.50 196 ARG A CA 1
ATOM 1514 C C . ARG A 1 196 ? -15.454 -7.446 29.600 1.00 33.50 196 ARG A C 1
ATOM 1516 O O . ARG A 1 196 ? -14.239 -7.270 29.826 1.00 33.50 196 ARG A O 1
#